Protein AF-A0A838VFX0-F1 (afdb_monomer)

Mean predicted aligned error: 4.4 Å

Structure (mmCIF, N/CA/C/O backbone):
data_AF-A0A838VFX0-F1
#
_entry.id   AF-A0A838VFX0-F1
#
loop_
_atom_site.group_PDB
_atom_site.id
_atom_site.type_symbol
_atom_site.label_atom_id
_atom_site.label_alt_id
_atom_site.label_comp_id
_atom_site.label_asym_id
_atom_site.label_entity_id
_atom_site.la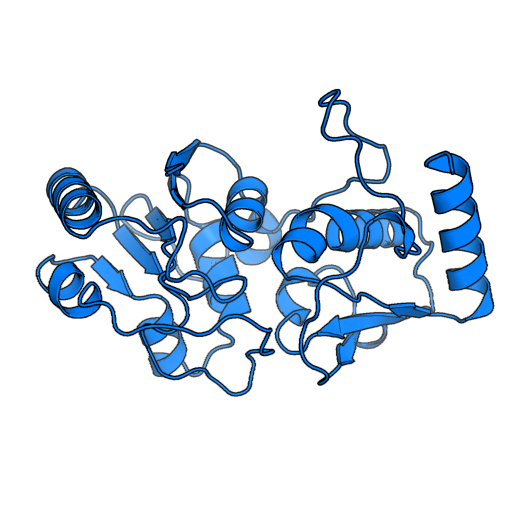bel_seq_id
_atom_site.pdbx_PDB_ins_code
_atom_site.Cartn_x
_atom_site.Cartn_y
_atom_site.Cartn_z
_atom_site.occupancy
_atom_site.B_iso_or_equiv
_atom_site.auth_seq_id
_atom_site.auth_comp_id
_atom_site.auth_asym_id
_atom_site.auth_atom_id
_atom_site.pdbx_PDB_model_num
ATOM 1 N N . MET A 1 1 ? 2.902 9.904 -26.513 1.00 58.28 1 MET A N 1
ATOM 2 C CA . MET A 1 1 ? 3.463 8.584 -26.858 1.00 58.28 1 MET A CA 1
ATOM 3 C C . MET A 1 1 ? 2.339 7.598 -26.634 1.00 58.28 1 MET A C 1
ATOM 5 O O . MET A 1 1 ? 1.694 7.728 -25.603 1.00 58.28 1 MET A O 1
ATOM 9 N N . ASP A 1 2 ? 2.013 6.746 -27.604 1.00 77.69 2 ASP A N 1
ATOM 10 C CA . ASP A 1 2 ? 1.003 5.712 -27.366 1.00 77.69 2 ASP A CA 1
ATOM 11 C C . ASP A 1 2 ? 1.544 4.651 -26.385 1.00 77.69 2 ASP A C 1
ATOM 13 O O . ASP A 1 2 ? 2.761 4.488 -26.237 1.00 77.69 2 ASP A O 1
ATOM 17 N N . ASP A 1 3 ? 0.647 3.974 -25.664 1.00 79.88 3 ASP A N 1
ATOM 18 C CA . ASP A 1 3 ? 1.020 2.999 -24.630 1.00 79.88 3 ASP A CA 1
ATOM 19 C C . ASP A 1 3 ? 1.804 1.802 -25.188 1.00 79.88 3 ASP A C 1
ATOM 21 O O . ASP A 1 3 ? 2.605 1.197 -24.476 1.00 79.88 3 ASP A O 1
ATOM 25 N N . GLU A 1 4 ? 1.607 1.465 -26.464 1.00 85.69 4 GLU A N 1
ATOM 26 C CA . GLU A 1 4 ? 2.305 0.370 -27.141 1.00 85.69 4 GLU A CA 1
ATOM 27 C C . GLU A 1 4 ? 3.773 0.728 -27.415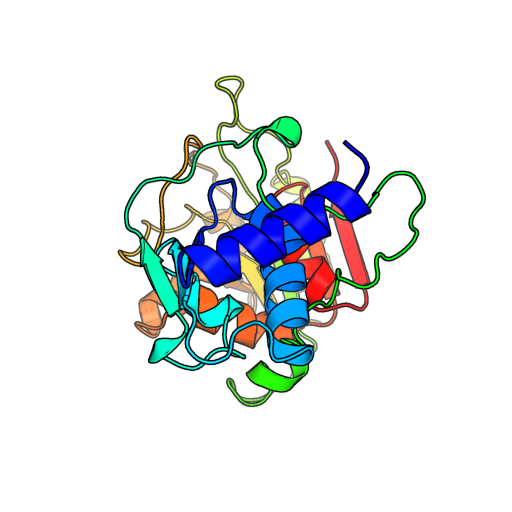 1.00 85.69 4 GLU A C 1
ATOM 29 O O . GLU A 1 4 ? 4.669 -0.089 -27.195 1.00 85.69 4 GLU A O 1
ATOM 34 N N . ALA A 1 5 ? 4.053 1.971 -27.802 1.00 87.88 5 ALA A N 1
ATOM 35 C CA . ALA A 1 5 ? 5.399 2.503 -27.948 1.00 87.88 5 ALA A CA 1
ATOM 36 C C . ALA A 1 5 ? 6.109 2.604 -26.590 1.00 87.88 5 ALA A C 1
ATOM 38 O O . ALA A 1 5 ? 7.291 2.261 -26.493 1.00 87.88 5 ALA A O 1
ATOM 39 N N . LEU A 1 6 ? 5.396 3.013 -25.530 1.00 88.75 6 LEU A N 1
ATOM 40 C CA . LEU A 1 6 ? 5.928 2.996 -24.161 1.00 88.75 6 LEU A CA 1
ATOM 41 C C . LEU A 1 6 ? 6.250 1.573 -23.698 1.00 88.75 6 LEU A C 1
ATOM 43 O O . LEU A 1 6 ? 7.329 1.345 -23.152 1.00 88.75 6 LEU A O 1
ATOM 47 N N . LEU A 1 7 ? 5.353 0.616 -23.945 1.00 91.69 7 LEU A N 1
ATOM 48 C CA . LEU A 1 7 ? 5.562 -0.798 -23.638 1.00 91.69 7 LEU A CA 1
ATOM 49 C C . LEU A 1 7 ? 6.792 -1.350 -24.370 1.00 91.69 7 LEU A C 1
ATOM 51 O O . LEU A 1 7 ? 7.680 -1.916 -23.732 1.00 91.69 7 LEU A O 1
ATOM 55 N N . ALA A 1 8 ? 6.869 -1.158 -25.689 1.00 93.06 8 ALA A N 1
ATOM 56 C CA . ALA A 1 8 ? 7.990 -1.624 -26.499 1.00 93.06 8 ALA A CA 1
ATOM 57 C C . ALA A 1 8 ? 9.315 -1.011 -26.022 1.00 93.06 8 ALA A C 1
ATOM 59 O O . ALA A 1 8 ? 10.280 -1.735 -25.775 1.00 93.06 8 ALA A O 1
ATOM 60 N N . GLY A 1 9 ? 9.347 0.307 -25.806 1.00 94.19 9 GLY A N 1
ATOM 61 C CA . GLY A 1 9 ? 10.528 0.999 -25.291 1.00 94.19 9 GLY A CA 1
ATOM 62 C C . GLY A 1 9 ? 10.937 0.527 -23.894 1.00 94.19 9 GLY A C 1
ATOM 63 O O . GLY A 1 9 ? 12.126 0.370 -23.622 1.00 94.19 9 GLY A O 1
ATOM 64 N N . SER A 1 10 ? 9.967 0.254 -23.018 1.00 94.69 10 SER A N 1
ATOM 65 C CA . SER A 1 10 ? 10.208 -0.272 -21.671 1.00 94.69 10 SER A CA 1
ATOM 66 C C . SER A 1 10 ? 10.866 -1.652 -21.707 1.00 94.69 10 SER A C 1
ATOM 68 O O . SER A 1 10 ? 11.868 -1.877 -21.027 1.00 94.69 10 SER A O 1
ATOM 70 N N . ILE A 1 11 ? 10.353 -2.557 -22.547 1.00 96.00 11 ILE A N 1
ATOM 71 C CA . ILE A 1 11 ? 10.902 -3.908 -22.722 1.00 96.00 11 ILE A CA 1
ATOM 72 C C . ILE A 1 11 ? 12.319 -3.853 -23.299 1.00 96.00 11 ILE A C 1
ATOM 74 O O . ILE A 1 11 ? 13.202 -4.557 -22.811 1.00 96.00 11 ILE A O 1
ATOM 78 N N . GLU A 1 12 ? 12.563 -3.018 -24.310 1.00 96.25 12 GLU A N 1
ATOM 79 C CA . GLU A 1 12 ? 13.900 -2.884 -24.897 1.00 96.25 12 GLU A CA 1
ATOM 80 C C . GLU A 1 12 ? 14.910 -2.317 -23.893 1.00 96.25 12 GLU A C 1
ATOM 82 O O . GLU A 1 12 ? 16.016 -2.849 -23.771 1.00 96.25 12 GLU A O 1
ATOM 87 N N . ARG A 1 13 ? 14.519 -1.321 -23.087 1.00 95.69 13 ARG A N 1
ATOM 88 C CA . ARG A 1 13 ? 15.363 -0.825 -21.988 1.00 95.69 13 ARG A CA 1
ATOM 89 C C . ARG A 1 13 ? 15.664 -1.915 -20.966 1.00 95.69 13 ARG A C 1
ATOM 91 O O . ARG A 1 13 ? 16.826 -2.090 -20.620 1.00 95.69 13 ARG A O 1
ATOM 98 N N . LEU A 1 14 ? 14.653 -2.668 -20.532 1.00 96.56 14 LEU A N 1
ATOM 99 C CA . LEU A 1 14 ? 14.812 -3.779 -19.589 1.00 96.56 14 LEU A CA 1
ATOM 100 C C . LEU A 1 14 ? 15.775 -4.852 -20.126 1.00 96.56 14 LEU A C 1
ATOM 102 O O . LEU A 1 14 ? 16.630 -5.340 -19.388 1.00 96.56 14 LEU A O 1
ATOM 106 N N . LYS A 1 15 ? 15.671 -5.214 -21.410 1.00 96.00 15 LYS A N 1
ATOM 107 C CA . LYS A 1 15 ? 16.601 -6.157 -22.052 1.00 96.00 15 LYS A CA 1
ATOM 108 C C . LYS A 1 15 ? 18.027 -5.615 -22.104 1.00 96.00 15 LYS A C 1
ATOM 110 O O . LYS A 1 15 ? 18.954 -6.383 -21.873 1.00 96.00 15 LYS A O 1
ATOM 115 N N . ALA A 1 16 ? 18.194 -4.328 -22.403 1.00 96.44 16 ALA A N 1
ATOM 116 C CA . ALA A 1 16 ? 19.503 -3.699 -22.542 1.00 96.44 16 ALA A CA 1
ATOM 117 C C . ALA A 1 16 ? 20.216 -3.484 -21.197 1.00 96.44 16 ALA A C 1
ATOM 119 O O . ALA A 1 16 ? 21.426 -3.672 -21.109 1.00 96.44 16 ALA A O 1
ATOM 120 N N . SER A 1 17 ? 19.487 -3.087 -20.152 1.00 96.56 17 SER A N 1
ATOM 121 C CA . SER A 1 17 ? 20.051 -2.780 -18.830 1.00 96.56 17 SER A CA 1
ATOM 122 C C . SER A 1 17 ? 20.100 -3.984 -17.886 1.00 96.56 17 SER A C 1
ATOM 124 O O . SER A 1 17 ? 20.818 -3.942 -16.888 1.00 96.56 17 SER A O 1
ATOM 126 N N . GLY A 1 18 ? 19.285 -5.015 -18.139 1.00 97.00 18 GLY A N 1
ATOM 127 C CA . GLY A 1 18 ? 19.052 -6.118 -17.204 1.00 97.00 18 GLY A CA 1
ATOM 128 C C . GLY A 1 18 ? 18.264 -5.716 -15.949 1.00 97.00 18 GLY A C 1
ATOM 129 O O . GLY A 1 18 ? 18.167 -6.509 -15.015 1.00 97.00 18 GLY A O 1
ATOM 130 N N . ARG A 1 19 ? 17.706 -4.499 -15.890 1.00 96.50 19 ARG A N 1
ATOM 131 C CA . ARG A 1 19 ? 16.947 -4.011 -14.729 1.00 96.50 19 ARG A CA 1
ATOM 132 C C . ARG A 1 19 ? 15.873 -2.986 -15.073 1.00 96.50 19 ARG A C 1
ATOM 134 O O . ARG A 1 19 ? 16.021 -2.206 -16.013 1.00 96.50 19 ARG A O 1
ATOM 141 N N . ILE A 1 20 ? 14.832 -2.930 -14.252 1.00 96.56 20 ILE A N 1
ATOM 142 C CA . ILE A 1 20 ? 13.815 -1.880 -14.294 1.00 96.56 20 ILE A CA 1
ATOM 143 C C . ILE A 1 20 ? 13.627 -1.264 -12.911 1.00 96.56 20 ILE A C 1
ATOM 145 O O . ILE A 1 20 ? 13.536 -1.960 -11.902 1.00 96.56 20 ILE A O 1
ATOM 149 N N . ASP A 1 21 ? 13.555 0.060 -12.876 1.00 95.62 21 ASP A N 1
ATOM 150 C CA . ASP A 1 21 ? 13.523 0.831 -11.645 1.00 95.62 21 ASP A CA 1
ATOM 151 C C . ASP A 1 21 ? 12.188 1.549 -11.490 1.00 95.62 21 ASP A C 1
ATOM 153 O O . ASP A 1 21 ? 11.747 2.252 -12.400 1.00 95.62 21 ASP A O 1
ATOM 157 N N . TYR A 1 22 ? 11.610 1.482 -10.295 1.00 96.06 22 TYR A N 1
ATOM 158 C CA . TYR A 1 22 ? 10.513 2.358 -9.925 1.00 96.06 22 TYR A CA 1
ATOM 159 C C . TYR A 1 22 ? 11.010 3.665 -9.306 1.00 96.06 22 TYR A C 1
ATOM 161 O O . TYR A 1 22 ? 11.846 3.671 -8.395 1.00 96.06 22 TYR A O 1
ATOM 169 N N . ARG A 1 23 ? 10.442 4.784 -9.760 1.00 94.38 23 ARG A N 1
ATOM 170 C CA . ARG A 1 23 ? 10.534 6.097 -9.111 1.00 94.38 23 ARG A CA 1
ATOM 171 C C . ARG A 1 23 ? 9.138 6.699 -9.052 1.00 94.38 23 ARG A C 1
ATOM 173 O O . ARG A 1 23 ? 8.431 6.700 -10.056 1.00 94.38 23 ARG A O 1
ATOM 180 N N . GLY A 1 24 ? 8.730 7.182 -7.886 1.00 93.38 24 GLY A N 1
ATOM 181 C CA . GLY A 1 24 ? 7.386 7.719 -7.715 1.00 93.38 24 GLY A CA 1
ATOM 182 C C . GLY A 1 24 ? 6.802 7.519 -6.321 1.00 93.38 24 GLY A C 1
ATOM 183 O O . GLY A 1 24 ? 7.398 6.921 -5.418 1.00 93.38 24 GLY A O 1
ATOM 184 N N . GLU A 1 25 ? 5.570 7.989 -6.175 1.00 92.62 25 GLU A N 1
ATOM 185 C CA . GLU A 1 25 ? 4.776 7.842 -4.961 1.00 92.62 25 GLU A CA 1
ATOM 186 C C . GLU A 1 25 ? 4.231 6.420 -4.785 1.00 92.62 25 GLU A C 1
ATOM 188 O O . GLU A 1 25 ? 3.931 5.713 -5.747 1.00 92.62 25 GLU A O 1
ATOM 193 N N . PHE A 1 26 ? 3.993 6.026 -3.534 1.00 93.06 26 PHE A N 1
ATOM 194 C CA . PHE A 1 26 ? 3.479 4.696 -3.192 1.00 93.06 26 PHE A CA 1
ATOM 195 C C . PHE A 1 26 ? 2.196 4.317 -3.955 1.00 93.06 26 PHE A C 1
ATOM 197 O O . PHE A 1 26 ? 2.079 3.205 -4.468 1.00 93.06 26 PHE A O 1
ATOM 204 N N . GLY A 1 27 ? 1.242 5.246 -4.077 1.00 92.06 27 GLY A N 1
ATOM 205 C CA . GLY A 1 27 ? -0.023 4.985 -4.772 1.00 92.06 27 GLY A CA 1
ATOM 206 C C . GLY A 1 27 ? 0.160 4.644 -6.251 1.00 92.06 27 GLY A C 1
ATOM 207 O O . GLY A 1 27 ? -0.445 3.693 -6.747 1.00 92.06 27 GLY A O 1
ATOM 208 N N . ALA A 1 28 ? 1.029 5.383 -6.945 1.00 92.25 28 ALA A N 1
ATOM 209 C CA . ALA A 1 28 ? 1.324 5.142 -8.352 1.00 92.25 28 ALA A CA 1
ATOM 210 C C . ALA A 1 28 ? 2.069 3.814 -8.556 1.00 92.25 28 ALA A C 1
ATOM 212 O O . ALA A 1 28 ? 1.844 3.139 -9.562 1.00 92.25 28 ALA A O 1
ATOM 213 N N . GLU A 1 29 ? 2.913 3.409 -7.607 1.00 95.56 29 GLU A N 1
ATOM 214 C CA . GLU A 1 29 ? 3.618 2.129 -7.657 1.00 95.56 29 GLU A CA 1
ATOM 215 C C . GLU A 1 29 ? 2.643 0.954 -7.636 1.00 95.56 29 GLU A C 1
ATOM 217 O O . GLU A 1 29 ? 2.668 0.101 -8.525 1.00 95.56 29 GLU A O 1
ATOM 222 N N . VAL A 1 30 ? 1.740 0.965 -6.652 1.00 94.69 30 VAL A N 1
ATOM 223 C CA . VAL A 1 30 ? 0.717 -0.067 -6.457 1.00 94.69 30 VAL A CA 1
ATOM 224 C C . VAL A 1 30 ? -0.231 -0.139 -7.649 1.00 94.69 30 VAL A C 1
ATOM 226 O O . VAL A 1 30 ? -0.577 -1.236 -8.081 1.00 94.69 30 VAL A O 1
ATOM 229 N N . ALA A 1 31 ? -0.638 1.010 -8.190 1.00 91.62 31 ALA A N 1
ATOM 230 C CA . ALA A 1 31 ? -1.634 1.071 -9.255 1.00 91.62 31 ALA A CA 1
ATOM 231 C C . ALA A 1 31 ? -1.071 0.840 -10.668 1.00 91.62 31 ALA A C 1
ATOM 233 O O . ALA A 1 31 ? -1.832 0.474 -11.558 1.00 91.62 31 ALA A O 1
ATOM 234 N N . THR A 1 32 ? 0.221 1.091 -10.914 1.00 92.19 32 THR A N 1
ATOM 235 C CA . THR A 1 32 ? 0.766 1.087 -12.290 1.00 92.19 32 THR A CA 1
ATOM 236 C C . THR A 1 32 ? 1.984 0.195 -12.469 1.00 92.19 32 THR A C 1
ATOM 238 O O . THR A 1 32 ? 2.032 -0.577 -13.423 1.00 92.19 32 THR A O 1
ATOM 241 N N . PHE A 1 33 ? 2.945 0.242 -11.547 1.00 95.75 33 PHE A N 1
ATOM 242 C CA . PHE A 1 33 ? 4.237 -0.403 -11.748 1.00 95.75 33 PHE A CA 1
ATOM 243 C C . PHE A 1 33 ? 4.265 -1.850 -11.259 1.00 95.75 33 PHE A C 1
ATOM 245 O O . PHE A 1 33 ? 4.659 -2.731 -12.015 1.00 95.75 33 PHE A O 1
ATOM 252 N N . ILE A 1 34 ? 3.774 -2.132 -10.048 1.00 97.06 34 ILE A N 1
ATOM 253 C CA . ILE A 1 34 ? 3.660 -3.515 -9.559 1.00 97.06 34 ILE A CA 1
ATOM 254 C C . ILE A 1 34 ? 2.854 -4.399 -10.530 1.00 97.06 34 ILE A C 1
ATOM 256 O O . ILE A 1 34 ? 3.315 -5.498 -10.847 1.00 97.06 34 ILE A O 1
ATOM 260 N N . PRO A 1 35 ? 1.706 -3.948 -11.075 1.00 95.31 35 PRO A N 1
ATOM 261 C CA . PRO A 1 35 ? 0.941 -4.759 -12.016 1.00 95.31 35 PRO A CA 1
ATOM 262 C C . PRO A 1 35 ? 1.679 -5.012 -13.331 1.00 95.31 35 PRO A C 1
ATOM 264 O O . PRO A 1 35 ? 1.554 -6.089 -13.916 1.00 95.31 35 PRO A O 1
ATOM 267 N N . TYR A 1 36 ? 2.458 -4.027 -13.782 1.00 96.19 36 TYR A N 1
ATOM 268 C CA . TYR A 1 36 ? 3.310 -4.154 -14.957 1.00 96.19 36 TYR A CA 1
ATOM 269 C C . TYR A 1 36 ? 4.448 -5.151 -14.723 1.00 96.19 36 TYR A C 1
ATOM 271 O O . TYR A 1 36 ? 4.688 -6.022 -15.554 1.00 96.19 36 TYR A O 1
ATOM 279 N N . VAL A 1 37 ? 5.104 -5.096 -13.565 1.00 97.62 37 VAL A N 1
ATOM 280 C CA . VAL A 1 37 ? 6.159 -6.044 -13.181 1.00 97.62 37 VAL A CA 1
ATOM 281 C C . VAL A 1 37 ? 5.615 -7.469 -13.058 1.00 97.62 37 VAL A C 1
ATOM 283 O O . VAL A 1 37 ? 6.232 -8.410 -13.553 1.00 97.62 37 VAL A O 1
ATOM 286 N N . ALA A 1 38 ? 4.434 -7.647 -12.468 1.00 97.25 38 ALA A N 1
ATOM 287 C CA . ALA A 1 38 ? 3.769 -8.947 -12.410 1.00 97.25 38 ALA A CA 1
ATOM 288 C C . ALA A 1 38 ? 3.415 -9.481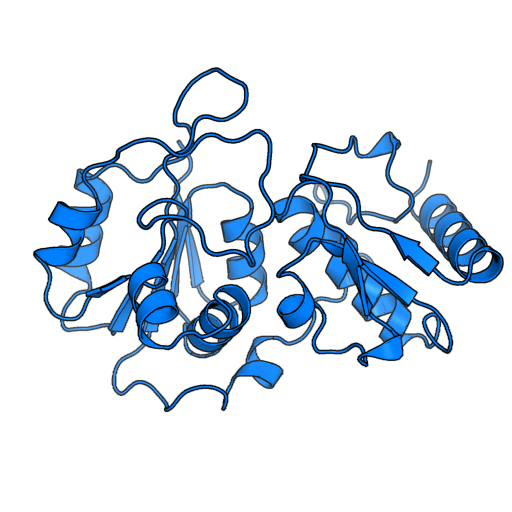 -13.806 1.00 97.25 38 ALA A C 1
ATOM 290 O O . ALA A 1 38 ? 3.552 -10.679 -14.064 1.00 97.25 38 ALA A O 1
ATOM 291 N N . TRP A 1 39 ? 3.016 -8.601 -14.730 1.00 96.94 39 TRP A N 1
ATOM 292 C CA . TRP A 1 39 ? 2.859 -8.965 -16.135 1.00 96.94 39 TRP A CA 1
ATOM 293 C C . TRP A 1 39 ? 4.192 -9.400 -16.756 1.00 96.94 39 TRP A C 1
ATOM 295 O O . TRP A 1 39 ? 4.256 -10.494 -17.305 1.00 96.94 39 TRP A O 1
ATOM 305 N N . LEU A 1 40 ? 5.273 -8.625 -16.597 1.00 97.12 40 LEU A N 1
ATOM 306 C CA . LEU A 1 40 ? 6.602 -8.994 -17.103 1.00 97.12 40 LEU A CA 1
ATOM 307 C C . LEU A 1 40 ? 7.056 -10.366 -16.578 1.00 97.12 40 LEU A C 1
ATOM 309 O O . LEU A 1 40 ? 7.563 -11.171 -17.359 1.00 97.12 40 LEU A O 1
ATOM 313 N N . LYS A 1 41 ? 6.831 -10.661 -15.288 1.00 97.44 41 LYS A N 1
ATOM 314 C CA . LYS A 1 41 ? 7.113 -11.981 -14.698 1.00 97.44 41 LYS A CA 1
ATOM 315 C C . LYS A 1 41 ? 6.314 -13.081 -15.391 1.00 97.44 41 LYS A C 1
ATOM 317 O O . LYS A 1 41 ? 6.874 -14.109 -15.756 1.00 97.44 41 LYS A O 1
ATOM 322 N N . ARG A 1 42 ? 5.010 -12.865 -15.584 1.00 96.75 42 ARG A N 1
ATOM 323 C CA . ARG A 1 42 ? 4.111 -13.839 -16.217 1.00 96.75 42 ARG A CA 1
ATOM 324 C C . ARG A 1 42 ? 4.502 -14.144 -17.664 1.00 96.75 42 ARG A C 1
ATOM 326 O O . ARG A 1 42 ? 4.349 -15.280 -18.093 1.00 96.75 42 ARG A O 1
ATOM 333 N N . GLU A 1 43 ? 5.000 -13.152 -18.396 1.00 96.88 43 GLU A N 1
ATOM 334 C CA . GLU A 1 43 ? 5.443 -13.316 -19.787 1.00 96.88 43 GLU A CA 1
ATOM 335 C C . GLU A 1 43 ? 6.903 -13.816 -19.914 1.00 96.88 43 GLU A C 1
ATOM 337 O O . GLU A 1 43 ? 7.416 -13.905 -21.027 1.00 96.88 43 GLU A O 1
ATOM 342 N N . GLY A 1 44 ? 7.603 -14.116 -18.809 1.00 96.56 44 GLY A N 1
ATOM 343 C CA . GLY A 1 44 ? 9.011 -14.557 -18.828 1.00 96.56 44 GLY A CA 1
ATOM 344 C C . GLY A 1 44 ? 10.016 -13.449 -19.179 1.00 96.56 44 GLY A C 1
ATOM 345 O O . GLY A 1 44 ? 11.176 -13.703 -19.498 1.00 96.56 44 GLY A O 1
ATOM 346 N N . LEU A 1 45 ? 9.592 -12.183 -19.132 1.00 96.31 45 LEU A N 1
ATOM 347 C CA . LEU A 1 45 ? 10.425 -11.029 -19.481 1.00 96.31 45 LEU A CA 1
ATOM 348 C C . LEU A 1 45 ? 11.323 -10.561 -18.325 1.00 96.31 45 LEU A C 1
ATOM 350 O O . LEU A 1 45 ? 12.161 -9.685 -18.536 1.00 96.31 45 LEU A O 1
ATOM 354 N N . LEU A 1 46 ? 11.201 -11.143 -17.129 1.00 95.50 46 LEU A N 1
ATOM 355 C CA . LEU A 1 46 ? 12.088 -10.865 -15.989 1.00 95.50 46 LEU A CA 1
ATOM 356 C C . LEU A 1 46 ? 13.207 -11.893 -15.790 1.00 95.50 46 LEU A C 1
ATOM 358 O O . LEU A 1 46 ? 14.061 -11.662 -14.945 1.00 95.50 46 LEU A O 1
ATOM 362 N N . ASP A 1 47 ? 13.267 -12.964 -16.585 1.00 93.25 47 ASP A N 1
ATOM 363 C CA . ASP A 1 47 ? 14.282 -14.009 -16.409 1.00 93.25 47 ASP A CA 1
ATOM 364 C C . ASP A 1 47 ? 15.707 -13.435 -16.491 1.00 93.25 47 ASP A C 1
ATOM 366 O O . ASP A 1 47 ? 16.113 -12.881 -17.520 1.00 93.25 47 ASP A O 1
ATOM 370 N N . GLY A 1 48 ? 16.455 -13.556 -15.389 1.00 93.44 48 GLY A N 1
ATOM 371 C CA . GLY A 1 48 ? 17.809 -13.013 -15.247 1.00 93.44 48 GLY A CA 1
ATOM 372 C C . GLY A 1 48 ? 17.874 -11.484 -15.150 1.00 93.44 48 GLY A C 1
ATOM 373 O O . GLY A 1 48 ? 18.916 -10.902 -15.456 1.00 93.44 48 GLY A O 1
ATOM 374 N N . ARG A 1 49 ? 16.772 -10.820 -14.782 1.00 96.56 49 ARG A N 1
ATOM 375 C CA . ARG A 1 49 ? 16.665 -9.359 -14.679 1.00 96.56 49 ARG A CA 1
ATOM 376 C C . ARG A 1 49 ? 16.146 -8.942 -13.310 1.00 96.56 49 ARG A C 1
ATOM 378 O O . ARG A 1 49 ? 15.464 -9.695 -12.627 1.00 96.56 49 ARG A O 1
ATOM 385 N N . MET A 1 50 ? 16.449 -7.706 -12.932 1.00 97.81 50 MET A N 1
ATOM 386 C CA . MET A 1 50 ? 16.175 -7.195 -11.591 1.00 97.81 50 MET A CA 1
ATOM 387 C C . MET A 1 50 ? 15.151 -6.060 -11.586 1.00 97.81 50 MET A C 1
ATOM 389 O O . MET A 1 50 ? 15.161 -5.173 -12.441 1.00 97.81 50 MET A O 1
ATOM 393 N N . VAL A 1 51 ? 14.294 -6.050 -10.574 1.00 98.19 51 VAL A N 1
ATOM 394 C CA . VAL A 1 51 ? 13.367 -4.964 -10.266 1.00 98.19 51 VAL A CA 1
ATOM 395 C C . VAL A 1 51 ? 13.913 -4.184 -9.080 1.00 98.19 51 VAL A C 1
ATOM 397 O O . VAL A 1 51 ? 14.207 -4.757 -8.033 1.00 98.19 51 VAL A O 1
ATOM 400 N N . VAL A 1 52 ? 14.034 -2.868 -9.227 1.00 97.62 52 VAL A N 1
ATOM 401 C CA . VAL A 1 52 ? 14.485 -1.982 -8.150 1.00 97.62 52 VAL A CA 1
ATOM 402 C C . VAL A 1 52 ? 13.317 -1.134 -7.662 1.00 97.62 52 VAL A C 1
ATOM 404 O O . VAL A 1 52 ? 12.757 -0.341 -8.419 1.00 97.62 52 VAL A O 1
ATOM 407 N N . SER A 1 53 ? 12.970 -1.270 -6.386 1.00 97.06 53 SER A N 1
ATOM 408 C CA . SER A 1 53 ? 11.920 -0.490 -5.722 1.00 97.06 53 SER A CA 1
ATOM 409 C C . SER A 1 53 ? 12.396 -0.010 -4.347 1.00 97.06 53 SER A C 1
ATOM 411 O O . SER A 1 53 ? 13.512 -0.285 -3.929 1.00 97.06 53 SER A O 1
ATOM 413 N N . TYR A 1 54 ? 11.588 0.778 -3.653 1.00 96.00 54 TYR A N 1
ATOM 414 C CA . TYR A 1 54 ? 11.894 1.366 -2.360 1.00 96.00 54 TYR A CA 1
ATOM 415 C C . TYR A 1 54 ? 11.974 0.327 -1.233 1.00 96.00 54 TYR A C 1
ATOM 417 O O . TYR A 1 54 ? 11.297 -0.707 -1.243 1.00 96.00 54 TYR A O 1
ATOM 425 N N . ARG A 1 55 ? 12.785 0.625 -0.215 1.00 93.75 55 ARG A N 1
ATOM 426 C CA . ARG A 1 55 ? 12.836 -0.137 1.039 1.00 93.75 55 ARG A CA 1
ATOM 427 C C . ARG A 1 55 ? 11.432 -0.312 1.634 1.00 93.75 55 ARG A C 1
ATOM 429 O O . ARG A 1 55 ? 10.593 0.589 1.561 1.00 93.75 55 ARG A O 1
ATOM 436 N N . GLY A 1 56 ? 11.181 -1.506 2.170 1.00 92.50 56 GLY A N 1
ATOM 437 C CA . GLY A 1 56 ? 9.876 -1.924 2.681 1.00 92.50 56 GLY A CA 1
ATOM 438 C C . GLY A 1 56 ? 8.905 -2.432 1.610 1.00 92.50 56 GLY A C 1
ATOM 439 O O . GLY A 1 56 ? 7.837 -2.924 1.962 1.00 92.50 56 GLY A O 1
ATOM 440 N N . MET A 1 57 ? 9.236 -2.359 0.311 1.00 96.00 57 MET A N 1
ATOM 441 C CA . MET A 1 57 ? 8.320 -2.805 -0.749 1.00 96.00 57 MET A CA 1
ATOM 442 C C . MET A 1 57 ? 8.398 -4.298 -1.083 1.00 96.00 57 MET A C 1
ATOM 444 O O . MET A 1 57 ? 7.509 -4.794 -1.772 1.00 96.00 57 MET A O 1
ATOM 448 N N . ARG A 1 58 ? 9.399 -5.036 -0.581 1.00 96.00 58 ARG A N 1
ATOM 449 C CA . ARG A 1 58 ? 9.588 -6.473 -0.868 1.00 96.00 58 ARG A CA 1
ATOM 450 C C . ARG A 1 58 ? 8.302 -7.311 -0.727 1.00 96.00 58 ARG A C 1
ATOM 452 O O . ARG A 1 58 ? 8.060 -8.112 -1.634 1.00 96.00 58 ARG A O 1
ATOM 459 N N . PRO A 1 59 ? 7.447 -7.117 0.302 1.00 96.44 59 PRO A N 1
ATOM 460 C CA . PRO A 1 59 ? 6.183 -7.849 0.421 1.00 96.44 59 PRO A CA 1
ATOM 461 C C . PRO A 1 59 ? 5.230 -7.661 -0.778 1.00 96.44 59 PRO A C 1
ATOM 463 O O . PRO A 1 59 ? 4.580 -8.600 -1.223 1.00 96.44 59 PRO A O 1
ATOM 466 N N . TYR A 1 60 ? 5.189 -6.477 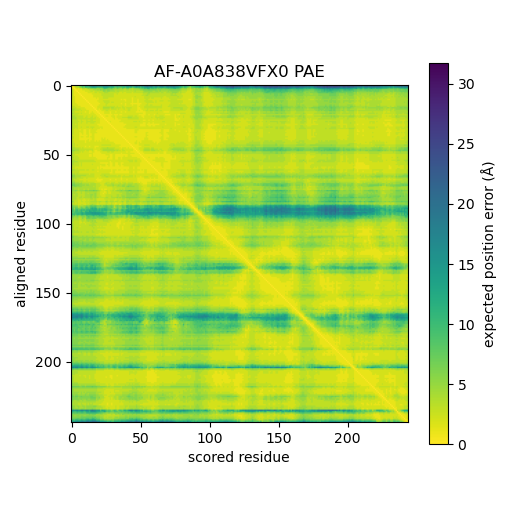-1.393 1.00 97.50 60 TYR A N 1
ATOM 467 C CA . TYR A 1 60 ? 4.342 -6.228 -2.570 1.00 97.50 60 TYR A CA 1
ATOM 468 C C . TYR A 1 60 ? 4.865 -6.910 -3.847 1.00 97.50 60 TYR A C 1
ATOM 470 O O . TYR A 1 60 ? 4.123 -7.080 -4.811 1.00 97.50 60 TYR A O 1
ATOM 478 N N . TYR A 1 61 ? 6.127 -7.342 -3.849 1.00 97.75 61 TYR A N 1
ATOM 479 C CA . TYR A 1 61 ? 6.754 -8.094 -4.937 1.00 97.75 61 TYR A CA 1
ATOM 480 C C . TYR A 1 61 ? 6.954 -9.567 -4.568 1.00 97.75 61 TYR A C 1
ATOM 482 O O . TYR A 1 61 ? 7.889 -10.202 -5.047 1.00 97.75 61 TYR A O 1
ATOM 490 N N . SER A 1 62 ? 6.105 -10.142 -3.711 1.00 96.50 62 SER A N 1
ATOM 491 C CA . SER A 1 62 ? 6.259 -11.521 -3.213 1.00 96.50 62 SER A CA 1
ATOM 492 C C . SER A 1 62 ? 6.263 -12.618 -4.291 1.00 96.50 62 SER A C 1
ATOM 494 O O . SER A 1 62 ? 6.616 -13.759 -4.010 1.00 96.50 62 SER A O 1
ATOM 496 N N . PHE A 1 63 ? 5.898 -12.276 -5.528 1.00 96.81 63 PHE A N 1
ATOM 497 C CA . PHE A 1 63 ? 5.963 -13.137 -6.712 1.00 96.81 63 PHE A CA 1
ATOM 498 C C . PHE A 1 63 ? 7.335 -13.136 -7.419 1.00 96.81 63 PHE A C 1
ATOM 500 O O . PHE A 1 63 ? 7.526 -13.900 -8.366 1.00 96.81 63 PHE A O 1
ATOM 507 N N . LEU A 1 64 ? 8.264 -12.276 -6.993 1.00 97.56 64 LEU A N 1
ATOM 508 C CA . LEU A 1 64 ? 9.663 -12.263 -7.423 1.00 97.56 64 LEU A CA 1
ATOM 509 C C . LEU A 1 64 ? 10.528 -13.072 -6.452 1.00 97.56 64 LEU A C 1
ATOM 511 O O . LEU A 1 64 ? 10.257 -13.085 -5.242 1.00 97.56 64 LEU A O 1
ATOM 515 N N . SER A 1 65 ? 11.579 -13.707 -6.966 1.00 95.81 65 SER A N 1
ATOM 516 C CA . SER A 1 65 ? 12.639 -14.289 -6.137 1.00 95.81 65 SER A CA 1
ATOM 517 C C . SER A 1 65 ? 13.564 -13.207 -5.565 1.00 95.81 65 SER A C 1
ATOM 519 O O . SER A 1 65 ? 13.478 -12.031 -5.921 1.00 95.81 65 SER A O 1
ATOM 521 N N . ASP A 1 66 ? 14.433 -13.588 -4.628 1.00 93.88 66 ASP A N 1
ATOM 522 C CA . ASP A 1 66 ? 15.309 -12.629 -3.942 1.00 93.88 66 ASP A CA 1
ATOM 523 C C . ASP A 1 66 ? 16.410 -12.061 -4.853 1.00 93.88 66 ASP A C 1
ATOM 525 O O . ASP A 1 66 ? 16.870 -10.946 -4.629 1.00 93.88 66 ASP A O 1
ATOM 529 N N . ASP A 1 67 ? 16.796 -12.779 -5.910 1.00 94.69 67 ASP A N 1
ATOM 530 C CA . ASP A 1 67 ? 17.710 -12.311 -6.960 1.00 94.69 67 ASP A CA 1
ATOM 531 C C . ASP A 1 67 ? 17.035 -11.390 -7.995 1.00 94.69 67 ASP A C 1
ATOM 533 O O . ASP A 1 67 ? 17.717 -10.685 -8.738 1.00 94.69 67 ASP A O 1
ATOM 537 N N . GLU A 1 68 ? 15.701 -11.341 -8.014 1.00 96.94 68 GLU A N 1
ATOM 538 C CA . GLU A 1 68 ? 14.911 -10.503 -8.922 1.00 96.94 68 GLU A CA 1
ATOM 539 C C . GLU A 1 68 ? 14.508 -9.155 -8.303 1.00 96.94 68 GLU A C 1
ATOM 541 O O . GLU A 1 68 ? 13.924 -8.317 -8.993 1.00 96.94 68 GLU A O 1
ATOM 546 N N . PHE A 1 69 ? 14.801 -8.908 -7.021 1.00 98.06 69 PHE A N 1
ATOM 547 C CA . PHE A 1 69 ? 14.386 -7.695 -6.314 1.00 98.06 69 PHE A CA 1
ATOM 548 C C . PHE A 1 69 ? 15.540 -7.030 -5.561 1.00 98.06 69 PHE A C 1
ATOM 550 O O . PHE A 1 69 ? 16.204 -7.649 -4.735 1.00 98.06 69 PHE A O 1
ATOM 557 N N . ALA A 1 70 ? 15.698 -5.721 -5.750 1.00 97.38 70 ALA A N 1
ATOM 558 C CA . ALA A 1 70 ? 16.573 -4.895 -4.928 1.00 97.38 70 ALA A CA 1
ATOM 559 C C . ALA A 1 70 ? 15.828 -3.695 -4.342 1.00 97.38 70 ALA A C 1
ATOM 561 O O . ALA A 1 70 ? 15.026 -3.033 -5.006 1.00 97.38 70 ALA A O 1
ATOM 562 N N . ALA A 1 71 ? 16.144 -3.393 -3.083 1.00 95.69 71 ALA A N 1
ATOM 563 C CA . ALA A 1 71 ? 15.651 -2.209 -2.403 1.00 95.69 71 ALA A CA 1
ATOM 564 C C . ALA A 1 71 ? 16.569 -1.007 -2.659 1.00 95.69 71 ALA A C 1
ATOM 566 O O . ALA A 1 71 ? 17.796 -1.122 -2.646 1.00 95.69 71 ALA A O 1
ATOM 567 N N . ARG A 1 72 ? 15.962 0.165 -2.813 1.00 94.19 72 ARG A N 1
ATOM 568 C CA . ARG A 1 72 ? 16.622 1.467 -2.835 1.00 94.19 72 ARG A CA 1
ATOM 569 C C . ARG A 1 72 ? 16.270 2.278 -1.593 1.00 94.19 72 ARG A C 1
ATOM 571 O O . ARG A 1 72 ? 15.229 2.046 -0.975 1.00 94.19 72 ARG A O 1
ATOM 578 N N . THR A 1 73 ? 17.142 3.209 -1.223 1.00 90.81 73 THR A N 1
ATOM 579 C CA . THR A 1 73 ? 17.058 3.961 0.041 1.00 90.81 73 THR A CA 1
ATOM 580 C C . THR A 1 73 ? 16.751 5.440 -0.151 1.00 90.81 73 THR A C 1
ATOM 582 O O . THR A 1 73 ? 16.527 6.143 0.834 1.00 90.81 73 THR A O 1
ATOM 585 N N . GLU A 1 74 ? 16.725 5.926 -1.393 1.00 92.44 74 GLU A N 1
ATOM 586 C CA . GLU A 1 74 ? 16.343 7.302 -1.679 1.00 92.44 74 GLU A CA 1
ATOM 587 C C . GLU A 1 74 ? 14.874 7.547 -1.295 1.00 92.44 74 GLU A C 1
ATOM 589 O O . GLU A 1 74 ? 14.042 6.644 -1.440 1.00 92.44 74 GLU A O 1
ATOM 594 N N . PRO A 1 75 ? 14.524 8.764 -0.839 1.00 91.44 75 PRO A N 1
ATOM 595 C CA . PRO A 1 75 ? 13.136 9.136 -0.601 1.00 91.44 75 PRO A CA 1
ATOM 596 C C . PRO A 1 75 ? 12.266 8.996 -1.854 1.00 91.44 75 PRO A C 1
ATOM 598 O O . PRO A 1 75 ? 12.732 9.088 -2.997 1.00 91.44 75 PRO A O 1
ATOM 601 N N . ARG A 1 76 ? 10.967 8.800 -1.636 1.00 92.75 76 ARG A N 1
ATOM 602 C CA . ARG A 1 76 ? 9.970 8.879 -2.703 1.00 92.75 76 ARG A CA 1
ATOM 603 C C . ARG A 1 76 ? 9.798 10.333 -3.126 1.00 92.75 76 ARG A C 1
ATOM 605 O O . ARG A 1 76 ? 9.739 11.225 -2.288 1.00 92.75 76 ARG A O 1
ATOM 612 N N . ALA A 1 77 ? 9.672 10.535 -4.428 1.00 89.81 77 ALA A N 1
ATOM 613 C CA . ALA A 1 77 ? 9.367 11.823 -5.031 1.00 89.81 77 ALA A CA 1
ATOM 614 C C . ALA A 1 77 ? 8.289 11.619 -6.090 1.00 89.81 77 ALA A C 1
ATOM 616 O O . ALA A 1 77 ? 8.196 10.540 -6.685 1.00 89.81 77 ALA A O 1
ATOM 617 N N . TRP A 1 78 ? 7.471 12.639 -6.325 1.00 89.69 78 TRP A N 1
ATOM 618 C CA . TRP A 1 78 ? 6.476 12.580 -7.383 1.00 89.69 78 TRP A CA 1
ATOM 619 C C . TRP A 1 78 ? 7.151 12.500 -8.758 1.00 89.69 78 TRP A C 1
ATOM 621 O O . TRP A 1 78 ? 8.079 13.251 -9.049 1.00 89.69 78 TRP A O 1
ATOM 631 N N . LEU A 1 79 ? 6.681 11.571 -9.599 1.00 90.62 79 LEU A N 1
ATOM 632 C CA . LEU A 1 79 ? 7.170 11.392 -10.965 1.00 90.62 79 LEU A CA 1
ATOM 633 C C . LEU A 1 79 ? 6.029 11.649 -11.966 1.00 90.62 79 LEU A C 1
ATOM 635 O O . LEU A 1 79 ? 5.045 10.879 -11.974 1.00 90.62 79 LEU A O 1
ATOM 639 N N . PRO A 1 80 ? 6.151 12.685 -12.822 1.00 88.44 80 PRO A N 1
ATOM 640 C CA . PRO A 1 80 ? 5.162 12.980 -13.849 1.00 88.44 80 PRO A CA 1
ATOM 641 C C . PRO A 1 80 ? 4.916 11.771 -14.760 1.00 88.44 80 PRO A C 1
ATOM 643 O O . PRO A 1 80 ? 5.869 11.078 -15.118 1.00 88.44 80 PRO A O 1
ATOM 646 N N . PRO A 1 81 ? 3.673 11.523 -15.215 1.00 84.69 81 PRO A N 1
ATOM 647 C CA . PRO A 1 81 ? 3.384 10.430 -16.144 1.00 84.69 81 PRO A CA 1
ATOM 648 C C . PRO A 1 81 ? 4.249 10.426 -17.412 1.00 84.69 81 PRO A C 1
ATOM 650 O O . PRO A 1 81 ? 4.627 9.358 -17.875 1.00 84.69 81 PRO A O 1
ATOM 653 N N . GLY A 1 82 ? 4.602 11.604 -17.942 1.00 85.56 82 GLY A N 1
ATOM 654 C CA . GLY A 1 82 ? 5.441 11.734 -19.140 1.00 85.56 82 GLY A CA 1
ATOM 655 C C . GLY A 1 82 ? 6.914 11.356 -18.947 1.00 85.56 82 GLY A C 1
ATOM 656 O O . GLY A 1 82 ? 7.609 11.156 -19.936 1.00 85.56 82 GLY A O 1
ATOM 657 N N . GLU A 1 83 ? 7.377 11.238 -17.702 1.00 89.25 83 GLU A N 1
ATOM 658 C CA . GLU A 1 83 ? 8.743 10.818 -17.353 1.00 89.25 83 GLU A CA 1
ATOM 659 C C . GLU A 1 83 ? 8.815 9.333 -16.964 1.00 89.25 83 GLU A C 1
ATOM 661 O O . GLU A 1 83 ? 9.866 8.835 -16.564 1.00 89.25 83 GLU A O 1
ATOM 666 N N . ARG A 1 84 ? 7.693 8.606 -17.045 1.00 89.81 84 ARG A N 1
ATOM 667 C CA . ARG A 1 84 ? 7.641 7.182 -16.712 1.00 89.81 84 ARG A CA 1
ATOM 668 C C . ARG A 1 84 ? 8.103 6.342 -17.888 1.00 89.81 84 ARG A C 1
ATOM 670 O O . ARG A 1 84 ? 7.607 6.466 -19.002 1.00 89.81 84 ARG A O 1
ATOM 677 N N . ASP A 1 85 ? 8.974 5.390 -17.585 1.00 88.88 85 ASP A N 1
ATOM 678 C CA . ASP A 1 85 ? 9.516 4.443 -18.557 1.00 88.88 85 ASP A CA 1
ATOM 679 C C . ASP A 1 85 ? 8.720 3.132 -18.651 1.00 88.88 85 ASP A C 1
ATOM 681 O O . ASP A 1 85 ? 9.217 2.149 -19.209 1.00 88.88 85 ASP A O 1
ATOM 685 N N . TRP A 1 86 ? 7.502 3.095 -18.110 1.00 90.75 86 TRP A N 1
ATOM 686 C CA . TRP A 1 86 ? 6.585 1.957 -18.154 1.00 90.75 86 TRP A CA 1
ATOM 687 C C . TRP A 1 86 ? 5.181 2.418 -18.555 1.00 90.75 86 TRP A C 1
ATOM 689 O O . TRP A 1 86 ? 4.796 3.555 -18.262 1.00 90.75 86 TRP A O 1
ATOM 699 N N . PRO A 1 87 ? 4.390 1.546 -19.199 1.00 89.12 87 PRO A N 1
ATOM 700 C CA . PRO A 1 87 ? 3.030 1.895 -19.567 1.00 89.12 87 PRO A CA 1
ATOM 701 C C . PRO A 1 87 ? 2.150 1.999 -18.314 1.00 89.12 87 PRO A C 1
ATOM 703 O O . PRO A 1 87 ? 2.271 1.216 -17.369 1.00 89.12 87 PRO A O 1
ATOM 706 N N . SER A 1 88 ? 1.241 2.969 -18.303 1.00 79.38 88 SER A N 1
ATOM 707 C CA . SER A 1 88 ? 0.216 3.108 -17.263 1.00 79.38 88 SER A CA 1
ATOM 708 C C . SER A 1 88 ? -1.142 2.687 -17.837 1.00 79.38 88 SER A C 1
ATOM 710 O O . SER A 1 88 ? -1.338 2.783 -19.043 1.00 79.38 88 SER A O 1
ATOM 712 N N . PRO A 1 89 ? -2.079 2.164 -17.031 1.00 72.31 89 PRO A N 1
ATOM 713 C CA . PRO A 1 89 ? -3.428 1.897 -17.519 1.00 72.31 89 PRO A CA 1
ATOM 714 C C . PRO A 1 89 ? -4.162 3.210 -17.839 1.00 72.31 89 PRO A C 1
ATOM 716 O O . PRO A 1 89 ? -4.062 4.171 -17.075 1.00 72.31 89 PRO A O 1
ATOM 719 N N . GLU A 1 90 ? -4.942 3.226 -18.923 1.00 69.06 90 GLU A N 1
ATOM 720 C CA . GLU A 1 90 ? -5.872 4.319 -19.226 1.00 69.06 90 GLU A CA 1
ATOM 721 C C . GLU A 1 90 ? -7.036 4.284 -18.228 1.00 69.06 90 GLU A C 1
ATOM 723 O O . GLU A 1 90 ? -7.904 3.406 -18.267 1.00 69.06 90 GLU A O 1
ATOM 728 N N . THR A 1 91 ? -7.052 5.233 -17.296 1.00 67.06 91 THR A N 1
ATOM 729 C CA . THR A 1 91 ? -8.058 5.282 -16.230 1.00 67.06 91 THR A CA 1
ATOM 730 C C . THR A 1 91 ? -9.348 5.969 -16.670 1.00 67.06 91 THR A C 1
ATOM 732 O O . THR A 1 91 ? -10.381 5.739 -16.042 1.00 67.06 91 THR A O 1
ATOM 735 N N . ALA A 1 92 ? -9.339 6.747 -17.759 1.00 67.44 92 ALA A N 1
ATOM 736 C CA . ALA A 1 92 ? -10.519 7.464 -18.242 1.00 67.44 92 ALA A CA 1
ATOM 737 C C . ALA A 1 92 ? -11.557 6.543 -18.897 1.00 67.44 92 ALA A C 1
ATOM 739 O O . ALA A 1 92 ? -12.751 6.833 -18.866 1.00 67.44 92 ALA A O 1
ATOM 740 N N . THR A 1 93 ? -11.120 5.431 -19.491 1.00 68.75 93 THR A N 1
ATOM 741 C CA . THR A 1 93 ? -12.002 4.531 -20.255 1.00 68.75 93 THR A CA 1
ATOM 742 C C . THR A 1 93 ? -12.434 3.294 -19.470 1.00 68.75 93 THR A C 1
ATOM 744 O O . THR A 1 93 ? -13.263 2.526 -19.954 1.00 68.75 93 THR A O 1
ATOM 747 N N . ALA A 1 94 ? -11.875 3.082 -18.271 1.00 69.38 94 ALA A N 1
ATOM 748 C CA . ALA A 1 94 ? -12.028 1.860 -17.475 1.00 69.38 94 ALA A CA 1
ATOM 749 C C . ALA A 1 94 ? -11.676 0.561 -18.237 1.00 69.38 94 ALA A C 1
ATOM 751 O O . ALA A 1 94 ? -12.016 -0.540 -17.793 1.00 69.38 94 ALA A O 1
ATOM 752 N N . VAL A 1 95 ? -10.975 0.664 -19.373 1.00 76.94 95 VAL A N 1
ATOM 753 C CA . VAL A 1 95 ? -10.507 -0.487 -20.143 1.00 76.94 95 VAL A CA 1
ATOM 754 C C . VAL A 1 95 ? -9.233 -1.007 -19.495 1.00 76.94 95 VAL A C 1
ATOM 756 O O . VAL A 1 95 ? -8.239 -0.299 -19.349 1.00 76.94 95 VAL A O 1
ATOM 759 N N . ARG A 1 96 ? -9.252 -2.277 -19.094 1.00 79.12 96 ARG A N 1
ATOM 760 C CA . ARG A 1 96 ? -8.083 -2.910 -18.488 1.00 79.12 96 ARG A CA 1
ATOM 761 C C . ARG A 1 96 ? -7.030 -3.200 -19.556 1.00 79.12 96 ARG A C 1
ATOM 763 O O . ARG A 1 96 ? -7.255 -4.033 -20.431 1.00 79.12 96 ARG A O 1
ATOM 770 N N . SER A 1 97 ? -5.859 -2.584 -19.431 1.00 86.25 97 SER A N 1
ATOM 771 C CA . SER A 1 97 ? -4.709 -2.904 -20.278 1.00 86.25 97 SER A CA 1
ATOM 772 C C . SER A 1 97 ? -4.195 -4.327 -20.024 1.00 86.25 97 SER A C 1
ATOM 774 O O . SER A 1 97 ? -4.227 -4.820 -18.893 1.00 86.25 97 SER A O 1
ATOM 776 N N . ARG A 1 98 ? -3.652 -4.985 -21.059 1.00 89.12 98 ARG A N 1
ATOM 777 C CA . ARG A 1 98 ? -3.113 -6.362 -20.965 1.00 89.12 98 ARG A CA 1
ATOM 778 C C . ARG A 1 98 ? -1.964 -6.511 -19.962 1.00 89.12 98 ARG A C 1
ATOM 780 O O . ARG A 1 98 ? -1.811 -7.575 -19.368 1.00 89.12 98 ARG A O 1
ATOM 787 N N . TRP A 1 99 ? -1.204 -5.436 -19.761 1.00 88.94 99 TRP A N 1
ATOM 788 C CA . TRP A 1 99 ? -0.084 -5.351 -18.825 1.00 88.94 99 TRP A CA 1
ATOM 789 C C . TRP A 1 99 ? -0.489 -4.923 -17.409 1.00 88.94 99 TRP A C 1
ATOM 791 O O . TRP A 1 99 ? 0.358 -4.813 -16.531 1.00 88.94 99 TRP A O 1
ATOM 801 N N . HIS A 1 100 ? -1.778 -4.695 -17.152 1.00 91.38 100 HIS A N 1
ATOM 802 C CA . HIS A 1 100 ? -2.275 -4.370 -15.818 1.00 91.38 100 HIS A CA 1
ATOM 803 C C . HIS A 1 100 ? -2.684 -5.656 -15.077 1.00 91.38 100 H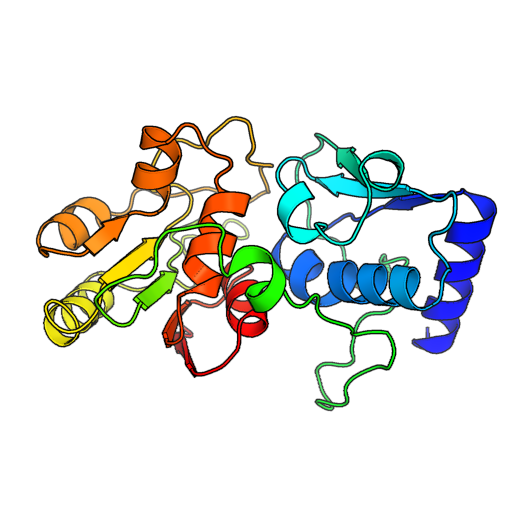IS A C 1
ATOM 805 O O . HIS A 1 100 ? -3.867 -6.017 -14.992 1.00 91.38 100 HIS A O 1
ATOM 811 N N . VAL A 1 101 ? -1.692 -6.395 -14.569 1.00 92.62 101 VAL A N 1
ATOM 812 C CA . VAL A 1 101 ? -1.872 -7.684 -13.875 1.00 92.62 101 VAL A CA 1
ATOM 813 C C . VAL A 1 101 ? -1.604 -7.522 -12.381 1.00 92.62 101 VAL A C 1
ATOM 815 O O . VAL A 1 101 ? -0.475 -7.637 -11.936 1.00 92.62 101 VAL A O 1
ATOM 818 N N . MET A 1 102 ? -2.639 -7.269 -11.577 1.00 92.19 102 MET A N 1
ATOM 819 C CA . MET A 1 102 ? -2.474 -7.227 -10.117 1.00 92.19 102 MET A CA 1
ATOM 820 C C . MET A 1 102 ? -2.027 -8.599 -9.567 1.00 92.19 102 MET A C 1
ATOM 822 O O . MET A 1 102 ? -2.660 -9.599 -9.923 1.00 92.19 102 MET A O 1
ATOM 826 N N . PRO A 1 103 ? -1.014 -8.666 -8.679 1.00 95.12 103 PRO A N 1
ATOM 827 C CA . PRO A 1 103 ? -0.699 -9.882 -7.929 1.00 95.12 103 PRO A CA 1
ATOM 828 C C . PRO A 1 103 ? -1.873 -10.332 -7.053 1.00 95.12 103 PRO A C 1
ATOM 830 O O . PRO A 1 103 ? -2.573 -9.501 -6.468 1.00 95.12 103 PRO A O 1
ATOM 833 N N . ASP A 1 104 ? -2.063 -11.645 -6.903 1.00 94.06 104 ASP A N 1
ATOM 834 C CA . ASP A 1 104 ? -3.060 -12.195 -5.976 1.00 94.06 104 ASP A CA 1
ATOM 835 C C . ASP A 1 104 ? -2.521 -12.203 -4.537 1.00 94.06 104 ASP A C 1
ATOM 837 O O . ASP A 1 104 ? -2.141 -13.234 -3.972 1.00 94.06 104 ASP A O 1
ATOM 841 N N . TYR A 1 105 ? -2.472 -11.013 -3.936 1.00 95.56 105 TYR A N 1
ATOM 842 C CA . TYR A 1 105 ? -2.019 -10.848 -2.558 1.00 95.56 105 TYR A CA 1
ATOM 843 C C . TYR A 1 105 ? -2.865 -11.644 -1.570 1.00 95.56 105 TYR A C 1
ATOM 845 O O . TYR A 1 105 ? -2.340 -12.161 -0.587 1.00 95.56 105 TYR A O 1
ATOM 853 N N . ARG A 1 106 ? -4.174 -11.767 -1.813 1.00 94.69 106 ARG A N 1
ATOM 854 C CA . ARG A 1 106 ? -5.054 -12.495 -0.900 1.00 94.69 106 ARG A CA 1
ATOM 855 C C . ARG A 1 106 ? -4.687 -13.971 -0.862 1.00 94.69 106 ARG A C 1
ATOM 857 O O . ARG A 1 106 ? -4.599 -14.520 0.231 1.00 94.69 106 ARG A O 1
ATOM 864 N N . ALA A 1 107 ? -4.467 -14.603 -2.014 1.00 94.94 107 ALA A N 1
ATOM 865 C CA . ALA A 1 107 ? -4.044 -15.997 -2.057 1.00 94.94 107 ALA A CA 1
ATOM 866 C C . ALA A 1 107 ? -2.668 -16.195 -1.412 1.00 94.94 107 ALA A C 1
ATOM 868 O O . ALA A 1 107 ? -2.503 -17.137 -0.641 1.00 94.94 107 ALA A O 1
ATOM 869 N N . HIS A 1 108 ? -1.715 -15.296 -1.682 1.00 96.25 108 HIS A N 1
ATOM 870 C CA . HIS A 1 108 ? -0.360 -15.386 -1.134 1.00 96.25 108 HIS A CA 1
ATOM 871 C C . HIS A 1 108 ? -0.329 -15.247 0.397 1.00 96.25 108 HIS A C 1
ATOM 873 O O . HIS A 1 108 ? 0.343 -16.015 1.077 1.00 96.25 108 HIS A O 1
ATOM 879 N N . TYR A 1 109 ? -1.081 -14.292 0.951 1.00 96.38 109 TYR A N 1
ATOM 880 C CA . TYR A 1 109 ? -1.040 -13.952 2.376 1.00 96.38 109 TYR A CA 1
ATOM 881 C C . TYR A 1 109 ? -2.147 -14.596 3.224 1.00 96.38 109 TYR A C 1
ATOM 883 O O . TYR A 1 109 ? -2.239 -14.314 4.419 1.00 96.38 109 TYR A O 1
ATOM 891 N N . ARG A 1 110 ? -2.988 -15.462 2.642 1.00 93.56 110 ARG A N 1
ATOM 892 C CA . ARG A 1 110 ? -4.149 -16.077 3.316 1.00 93.56 110 ARG A CA 1
ATOM 893 C C . ARG A 1 110 ? -3.789 -16.741 4.646 1.00 93.56 110 ARG A C 1
ATOM 895 O O . ARG A 1 110 ? -4.510 -16.567 5.623 1.00 93.56 110 ARG A O 1
ATOM 902 N N . ASP A 1 111 ? -2.680 -17.476 4.660 1.00 94.88 111 ASP A N 1
ATOM 903 C CA . ASP A 1 111 ? -2.277 -18.334 5.779 1.00 94.88 111 ASP A CA 1
ATOM 904 C C . ASP A 1 111 ? -1.166 -17.689 6.636 1.00 94.88 111 ASP A C 1
ATOM 906 O O . ASP A 1 111 ? -0.617 -18.320 7.536 1.00 94.88 111 ASP A O 1
ATOM 910 N N . ALA A 1 112 ? -0.838 -16.414 6.380 1.00 95.31 112 ALA A N 1
ATOM 911 C CA . ALA A 1 112 ? 0.212 -15.683 7.097 1.00 95.31 112 ALA A CA 1
ATOM 912 C C . ALA A 1 112 ? -0.185 -15.298 8.535 1.00 95.31 112 ALA A C 1
ATOM 914 O O . ALA A 1 112 ? 0.671 -14.961 9.350 1.00 95.31 112 ALA A O 1
ATOM 915 N N . LEU A 1 113 ? -1.481 -15.332 8.852 1.00 94.56 113 LEU A N 1
ATOM 916 C CA . LEU A 1 113 ? -2.023 -15.050 10.177 1.00 94.56 113 LEU A CA 1
ATOM 917 C C . LEU A 1 113 ? -3.140 -16.050 10.506 1.00 94.56 113 LEU A C 1
ATOM 919 O O . LEU A 1 113 ? -3.883 -16.438 9.601 1.00 94.56 113 LEU A O 1
ATOM 923 N N . PRO A 1 114 ? -3.335 -16.411 11.788 1.00 94.69 114 PRO A N 1
ATOM 924 C CA . PRO A 1 114 ? -4.480 -17.211 12.207 1.00 94.69 114 PRO A CA 1
ATOM 925 C C . PRO A 1 114 ? -5.805 -16.561 11.778 1.00 94.69 114 PRO A C 1
ATOM 927 O O . PRO A 1 114 ? -5.919 -15.330 11.841 1.00 94.69 114 PRO A O 1
ATOM 930 N N . PRO A 1 115 ? -6.814 -17.347 11.361 1.00 93.75 115 PRO A N 1
ATOM 931 C CA . PRO A 1 115 ? -8.089 -16.804 10.912 1.00 93.75 115 PRO A CA 1
ATOM 932 C C . PRO A 1 115 ? -8.791 -16.043 12.039 1.00 93.75 115 PRO A C 1
ATOM 934 O O . PRO A 1 115 ? -8.827 -16.487 13.189 1.00 93.75 115 PRO A O 1
ATOM 937 N N . SER A 1 116 ? -9.373 -14.891 11.707 1.00 92.56 116 SER A N 1
ATOM 938 C CA . SER A 1 116 ? -10.143 -14.113 12.674 1.00 92.56 116 SER A CA 1
ATOM 939 C C . SER A 1 116 ? -11.505 -14.762 12.972 1.00 92.56 116 SER A C 1
ATOM 941 O O . SER A 1 116 ? -12.193 -15.178 12.038 1.00 92.56 116 SER A O 1
ATOM 943 N N . PRO A 1 117 ? -11.946 -14.803 14.246 1.00 93.12 117 PRO A N 1
ATOM 944 C CA . PRO A 1 117 ? -13.275 -15.304 14.604 1.00 93.12 117 PRO A CA 1
ATOM 945 C C . PRO A 1 117 ? -14.411 -14.358 14.183 1.00 93.12 117 PRO A C 1
ATOM 947 O O . PRO A 1 117 ? -15.565 -14.777 14.117 1.00 93.12 117 PRO A O 1
ATOM 950 N N . LEU A 1 118 ? -14.103 -13.086 13.909 1.00 94.75 118 LEU A N 1
ATOM 951 C CA . LEU A 1 118 ? -15.048 -12.089 13.414 1.00 94.75 118 LEU A CA 1
ATOM 952 C C . LEU A 1 118 ? -14.649 -11.652 11.999 1.00 94.75 118 LEU A C 1
ATOM 954 O O . LEU A 1 118 ? -13.461 -11.638 11.676 1.00 94.75 118 LEU A O 1
ATOM 958 N N . PRO A 1 119 ? -15.602 -11.221 11.155 1.00 94.62 119 PRO A N 1
ATOM 959 C CA . PRO A 1 119 ? -15.262 -10.585 9.890 1.00 94.62 119 PRO A CA 1
ATOM 960 C C . PRO A 1 119 ? -14.347 -9.374 10.119 1.00 94.62 119 PRO A C 1
ATOM 962 O O . PRO A 1 119 ? -14.588 -8.565 11.020 1.00 94.62 119 PRO A O 1
ATOM 965 N N . VAL A 1 120 ? -13.306 -9.240 9.295 1.00 95.75 120 VAL A N 1
ATOM 966 C CA . VAL A 1 120 ? -12.315 -8.167 9.435 1.00 95.75 120 VAL A CA 1
ATOM 967 C C . VAL A 1 120 ? -12.735 -6.943 8.614 1.00 95.75 120 VAL A C 1
ATOM 969 O O . VAL A 1 120 ? -12.949 -7.031 7.398 1.00 95.75 120 VAL A O 1
ATOM 972 N N . LEU A 1 121 ? -12.837 -5.800 9.297 1.00 97.06 121 LEU A N 1
ATOM 973 C CA . LEU A 1 121 ? -13.027 -4.469 8.721 1.00 97.06 121 LEU A CA 1
ATOM 974 C C . LEU A 1 121 ? -11.710 -3.701 8.826 1.00 97.06 121 LEU A C 1
ATOM 976 O O . LEU A 1 121 ? -11.229 -3.456 9.931 1.00 97.06 121 LEU A O 1
ATOM 980 N N . PHE A 1 122 ? -11.154 -3.285 7.692 1.00 97.81 122 PHE A N 1
ATOM 981 C CA . PHE A 1 122 ? -9.931 -2.487 7.667 1.00 97.81 122 PHE A CA 1
ATOM 982 C C . PHE A 1 122 ? -10.263 -1.014 7.404 1.00 97.81 122 PHE A C 1
ATOM 984 O O . PHE A 1 122 ? -10.868 -0.673 6.384 1.00 97.81 122 PHE A O 1
ATOM 991 N N . VAL A 1 123 ? -9.867 -0.138 8.323 1.00 97.69 123 VAL A N 1
ATOM 992 C CA . VAL A 1 123 ? -10.082 1.309 8.256 1.00 97.69 123 VAL A CA 1
ATOM 993 C C . VAL A 1 123 ? -8.736 1.994 8.042 1.00 97.69 123 VAL A C 1
ATOM 995 O O . VAL A 1 123 ? -7.882 1.980 8.924 1.00 97.69 123 VAL A O 1
ATOM 998 N N . GLN A 1 124 ? -8.548 2.601 6.873 1.00 96.69 124 GLN A N 1
ATOM 999 C CA . GLN A 1 124 ? -7.338 3.335 6.516 1.00 96.69 124 GLN A CA 1
ATOM 1000 C C . GLN A 1 124 ? -7.606 4.838 6.544 1.00 96.69 124 GLN A C 1
ATOM 1002 O O . GLN A 1 124 ? -8.353 5.367 5.722 1.00 96.69 124 GLN A O 1
ATOM 1007 N N . ASN A 1 125 ? -6.934 5.542 7.442 1.00 95.94 125 ASN A N 1
ATOM 1008 C CA . ASN A 1 125 ? -6.932 6.995 7.481 1.00 95.94 125 ASN A CA 1
ATOM 1009 C C . ASN A 1 125 ? -5.551 7.549 7.093 1.00 95.94 125 ASN A C 1
ATOM 1011 O O . ASN A 1 125 ? -4.563 6.811 7.019 1.00 95.94 125 ASN A O 1
ATOM 1015 N N . LYS A 1 126 ? -5.487 8.860 6.870 1.00 93.06 126 LYS A N 1
ATOM 1016 C CA . LYS A 1 126 ? -4.257 9.658 6.814 1.00 93.06 126 LYS A CA 1
ATOM 1017 C C . LYS A 1 126 ? -4.508 10.974 7.543 1.00 93.06 126 LYS A C 1
ATOM 1019 O O . LYS A 1 126 ? -5.651 11.392 7.647 1.00 93.06 126 LYS A O 1
ATOM 1024 N N . PHE A 1 127 ? -3.472 11.613 8.069 1.00 93.75 127 PHE A N 1
ATOM 1025 C CA . PHE A 1 127 ? -3.568 12.986 8.568 1.00 93.75 127 PHE A CA 1
ATOM 1026 C C . PHE A 1 127 ? -2.206 13.639 8.387 1.00 93.75 127 PHE A C 1
ATOM 1028 O O . PHE A 1 127 ? -1.329 13.581 9.252 1.00 93.75 127 PHE A O 1
ATOM 1035 N N . THR A 1 128 ? -2.006 14.149 7.181 1.00 91.12 128 THR A N 1
ATOM 1036 C CA . THR A 1 128 ? -0.677 14.417 6.653 1.00 91.12 128 THR A CA 1
ATOM 1037 C C . THR A 1 128 ? -0.739 15.660 5.783 1.00 91.12 128 THR A C 1
ATOM 1039 O O . THR A 1 128 ? -1.650 15.775 4.967 1.00 91.12 128 THR A O 1
ATOM 1042 N N . VAL A 1 129 ? 0.205 16.581 5.965 1.00 89.62 129 VAL A N 1
ATOM 1043 C CA . VAL A 1 129 ? 0.375 17.739 5.082 1.00 89.62 129 VAL A CA 1
ATOM 1044 C C . VAL A 1 129 ? 0.883 17.246 3.736 1.00 89.62 129 VAL A C 1
ATOM 1046 O O . VAL A 1 129 ? 1.949 16.638 3.674 1.00 89.62 129 VAL A O 1
ATOM 1049 N N . GLU A 1 130 ? 0.122 17.542 2.688 1.00 85.62 130 GLU A N 1
ATOM 1050 C CA . GLU A 1 130 ? 0.481 17.276 1.294 1.00 85.62 130 GLU A CA 1
ATOM 1051 C C . GLU A 1 130 ? 0.620 18.629 0.578 1.00 85.62 130 GLU A C 1
ATOM 1053 O O . GLU A 1 130 ? -0.171 19.551 0.817 1.00 85.62 130 GLU A O 1
ATOM 1058 N N . TRP A 1 131 ? 1.647 18.780 -0.264 1.00 82.06 131 TRP A N 1
ATOM 1059 C CA . TRP A 1 131 ? 1.866 19.970 -1.110 1.00 82.06 131 TRP A CA 1
ATOM 1060 C C . TRP A 1 131 ? 1.925 21.316 -0.361 1.00 82.06 131 TRP A C 1
ATOM 1062 O O . TRP A 1 131 ? 1.635 22.367 -0.927 1.00 82.06 131 TRP A O 1
ATOM 1072 N N . GLY A 1 132 ? 2.269 21.299 0.930 1.00 82.75 132 GLY A N 1
ATOM 1073 C CA . GLY A 1 132 ? 2.398 22.501 1.761 1.00 82.75 132 GLY A CA 1
ATOM 1074 C C . GLY A 1 132 ? 1.084 23.206 2.128 1.00 82.75 132 GLY A C 1
ATOM 1075 O O . GLY A 1 132 ? 1.136 24.281 2.721 1.00 82.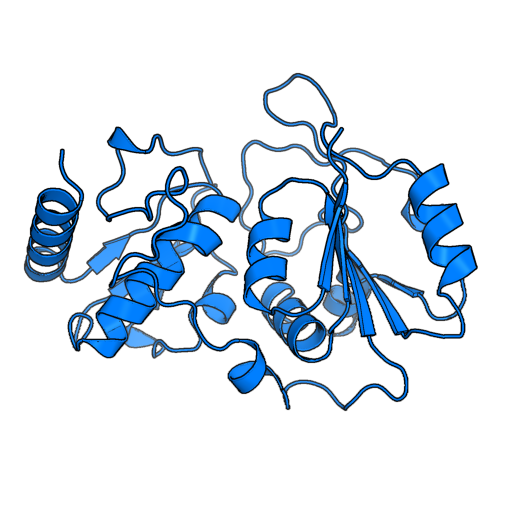75 132 GLY A O 1
ATOM 1076 N N . VAL A 1 133 ? -0.085 22.634 1.813 1.00 84.00 133 VAL A N 1
ATOM 1077 C CA . VAL A 1 133 ? -1.391 23.288 2.055 1.00 84.00 133 VAL A CA 1
ATOM 1078 C C . VAL A 1 133 ? -1.982 22.925 3.422 1.00 84.00 133 VAL A C 1
ATOM 1080 O O . VAL A 1 133 ? -2.674 23.731 4.041 1.00 84.00 133 VAL A O 1
ATOM 1083 N N . GLY A 1 134 ? -1.693 21.726 3.923 1.00 87.56 134 GLY A N 1
ATOM 1084 C CA . GLY A 1 134 ? -2.204 21.228 5.201 1.00 87.56 134 GLY A CA 1
ATOM 1085 C C . GLY A 1 134 ? -2.700 19.787 5.100 1.00 87.56 134 GLY A C 1
ATOM 1086 O O . GLY A 1 134 ? -2.606 19.182 4.030 1.00 87.56 134 GLY A O 1
ATOM 1087 N N . PRO A 1 135 ? -3.222 19.214 6.200 1.00 90.56 135 PRO A N 1
ATOM 1088 C CA . PRO A 1 135 ? -3.885 17.921 6.160 1.00 90.56 135 PRO A CA 1
ATOM 1089 C C . PRO A 1 135 ? -5.090 17.940 5.221 1.00 90.56 135 PRO A C 1
ATOM 1091 O O . PRO A 1 135 ? -6.081 18.622 5.479 1.00 90.56 135 PRO A O 1
ATOM 1094 N N . VAL A 1 136 ? -5.012 17.163 4.145 1.00 88.75 136 VAL A N 1
ATOM 1095 C CA . VAL A 1 136 ? -6.085 16.996 3.155 1.00 88.75 136 VAL A CA 1
ATOM 1096 C C . VAL A 1 136 ? -6.578 15.554 3.149 1.00 88.75 136 VAL A C 1
ATOM 1098 O O . VAL A 1 136 ? -5.840 14.644 3.527 1.00 88.75 136 VAL A O 1
ATOM 1101 N N . ASN A 1 137 ? -7.821 15.331 2.709 1.00 89.50 137 ASN A N 1
ATOM 1102 C CA . ASN A 1 137 ? -8.383 13.990 2.504 1.00 89.50 137 ASN A CA 1
ATOM 1103 C C . ASN A 1 137 ? -8.220 13.060 3.725 1.00 89.50 137 ASN A C 1
ATOM 1105 O O . ASN A 1 137 ? -7.700 11.957 3.602 1.00 89.50 137 ASN A O 1
ATOM 1109 N N . PHE A 1 138 ? -8.640 13.501 4.913 1.00 94.50 138 PHE A N 1
ATOM 1110 C CA . PHE A 1 138 ? -8.610 12.698 6.140 1.00 94.50 138 PHE A CA 1
ATOM 1111 C C . PHE A 1 138 ? -10.016 12.440 6.678 1.00 94.50 138 PHE A C 1
ATOM 1113 O O . PHE A 1 138 ? -10.945 13.202 6.424 1.00 94.50 138 PHE A O 1
ATOM 1120 N N . MET A 1 139 ? -10.176 11.373 7.458 1.00 95.81 139 MET A N 1
ATOM 1121 C CA . MET A 1 139 ? -11.440 11.053 8.104 1.00 95.81 139 MET A CA 1
ATOM 1122 C C . MET A 1 139 ? -11.567 11.890 9.382 1.00 95.81 139 MET A C 1
ATOM 1124 O O . MET A 1 139 ? -10.740 11.720 10.284 1.00 95.81 139 MET A O 1
ATOM 1128 N N . PRO A 1 140 ? -12.575 12.775 9.502 1.00 95.38 140 PRO A N 1
ATOM 1129 C CA . PRO A 1 140 ? -12.752 13.580 10.702 1.00 95.38 140 PRO A CA 1
ATOM 1130 C C . PRO A 1 140 ? -13.127 12.696 11.901 1.00 95.38 140 PRO A C 1
ATOM 1132 O O . PRO A 1 140 ? -13.830 11.698 11.743 1.00 95.38 140 PRO A O 1
ATOM 1135 N N . LEU A 1 141 ? -12.735 13.093 13.118 1.00 96.69 141 LEU A N 1
ATOM 1136 C CA . LEU A 1 141 ? -12.956 12.318 14.352 1.00 96.69 141 LEU A CA 1
ATOM 1137 C C . LEU A 1 141 ? -14.412 11.875 14.528 1.00 96.69 141 LEU A C 1
ATOM 1139 O O . LEU A 1 141 ? -14.664 10.746 14.933 1.00 96.69 141 LEU A O 1
ATOM 1143 N N . ILE A 1 142 ? -15.371 12.736 14.174 1.00 96.25 142 ILE A N 1
ATOM 1144 C CA . ILE A 1 142 ? -16.802 12.416 14.248 1.00 96.25 142 ILE A CA 1
ATOM 1145 C C . ILE A 1 142 ? -17.203 11.281 13.295 1.00 96.25 142 ILE A C 1
ATOM 1147 O O . ILE A 1 142 ? -18.072 10.478 13.628 1.00 96.25 142 ILE A O 1
ATOM 1151 N N . ALA A 1 143 ? -16.578 11.187 12.118 1.00 95.75 143 ALA A N 1
ATOM 1152 C CA . ALA A 1 143 ? -16.813 10.093 11.183 1.00 95.75 143 ALA A CA 1
ATOM 1153 C C . ALA A 1 143 ? -16.180 8.792 11.695 1.00 95.75 143 ALA A C 1
ATOM 1155 O O . ALA A 1 143 ? -16.852 7.762 11.672 1.00 95.75 143 ALA A O 1
ATOM 1156 N N . ILE A 1 144 ? -14.955 8.856 12.239 1.00 97.38 144 ILE A N 1
ATOM 1157 C CA . ILE A 1 144 ? -14.297 7.706 12.886 1.00 97.38 144 ILE A CA 1
ATOM 1158 C C . ILE A 1 144 ? -15.167 7.193 14.041 1.00 97.38 144 ILE A C 1
ATOM 1160 O O . ILE A 1 144 ? -15.503 6.013 14.088 1.00 97.38 144 ILE A O 1
ATOM 1164 N N . GLU A 1 145 ? -15.598 8.074 14.944 1.00 97.75 145 GLU A N 1
ATOM 1165 C CA . GLU A 1 145 ? -16.418 7.711 16.101 1.00 97.75 145 GLU A CA 1
ATOM 1166 C C . GLU A 1 145 ? -17.750 7.077 15.681 1.00 97.75 145 GLU A C 1
ATOM 1168 O O . GLU A 1 145 ? -18.136 6.031 16.206 1.00 97.75 145 GLU A O 1
ATOM 1173 N N . ARG A 1 146 ? -18.460 7.680 14.718 1.00 96.94 146 ARG A N 1
ATOM 1174 C CA . ARG A 1 146 ? -19.732 7.140 14.213 1.00 96.94 146 ARG A CA 1
ATOM 1175 C C . ARG A 1 146 ? -19.554 5.781 13.546 1.00 96.94 146 ARG A C 1
ATOM 1177 O O . ARG A 1 146 ? -20.394 4.905 13.752 1.00 96.94 146 ARG A O 1
ATOM 1184 N N . LEU A 1 147 ? -18.480 5.604 12.776 1.00 97.19 147 LEU A N 1
ATOM 1185 C CA . LEU A 1 147 ? -18.140 4.326 12.163 1.00 97.19 147 LEU A CA 1
ATOM 1186 C C . LEU A 1 147 ? -17.902 3.270 13.243 1.00 97.19 147 LEU A C 1
ATOM 1188 O O . LEU A 1 147 ? -18.597 2.256 13.248 1.00 97.19 147 LEU A O 1
ATOM 1192 N N . LEU A 1 148 ? -16.991 3.530 14.187 1.00 98.00 148 LEU A N 1
ATOM 1193 C CA . LEU A 1 148 ? -16.620 2.568 15.226 1.00 98.00 148 LEU A CA 1
ATOM 1194 C C . LEU A 1 148 ? -17.811 2.190 16.110 1.00 98.00 148 LEU A C 1
ATOM 1196 O O . LEU A 1 148 ? -18.071 1.000 16.268 1.00 98.00 148 LEU A O 1
ATOM 1200 N N . ARG A 1 149 ? -18.637 3.154 16.548 1.00 97.56 149 ARG A N 1
ATOM 1201 C CA . ARG A 1 149 ? -19.890 2.877 17.289 1.00 97.56 149 ARG A CA 1
ATOM 1202 C C . ARG A 1 149 ? -20.827 1.906 16.570 1.00 97.56 149 ARG A C 1
ATOM 1204 O O . ARG A 1 149 ? -21.612 1.223 17.222 1.00 97.56 149 ARG A O 1
ATOM 1211 N N . ARG A 1 150 ? -20.804 1.873 15.236 1.00 96.50 150 ARG A N 1
ATOM 1212 C CA . ARG A 1 150 ? -21.725 1.062 14.431 1.00 96.50 150 ARG A CA 1
ATOM 1213 C C . ARG A 1 150 ? -21.230 -0.364 14.191 1.00 96.50 150 ARG A C 1
ATOM 1215 O O . ARG A 1 150 ? -22.064 -1.238 13.917 1.00 96.50 150 ARG A O 1
ATOM 1222 N N . VAL A 1 151 ? -19.914 -0.573 14.235 1.00 96.19 151 VAL A N 1
ATOM 1223 C CA . VAL A 1 151 ? -19.242 -1.800 13.771 1.00 96.19 151 VAL A CA 1
ATOM 1224 C C . VAL A 1 151 ? -18.569 -2.583 14.899 1.00 96.19 151 VAL A C 1
ATOM 1226 O O . VAL A 1 151 ? -18.408 -3.797 14.767 1.00 96.19 151 VAL A O 1
ATOM 1229 N N . THR A 1 152 ? -18.213 -1.942 16.014 1.00 95.81 152 THR A N 1
ATOM 1230 C CA . THR A 1 152 ? -17.606 -2.636 17.157 1.00 95.81 152 THR A CA 1
ATOM 1231 C C . THR A 1 152 ? -18.561 -3.686 17.729 1.00 95.81 152 THR A C 1
ATOM 1233 O O . THR A 1 152 ? -19.786 -3.547 17.681 1.00 95.81 152 THR A O 1
ATOM 1236 N N . GLY A 1 153 ? -17.999 -4.813 18.169 1.00 94.12 153 GLY A N 1
ATOM 1237 C CA . GLY A 1 153 ? -18.751 -6.008 18.571 1.00 94.12 153 GLY A CA 1
ATOM 1238 C C . GLY A 1 153 ? -19.306 -6.855 17.414 1.00 94.12 153 GLY A C 1
ATOM 1239 O O . GLY A 1 153 ? -19.790 -7.956 17.656 1.00 94.12 153 GLY A O 1
ATOM 1240 N N . ARG A 1 154 ? -19.236 -6.385 16.158 1.00 95.25 154 ARG A N 1
ATOM 1241 C CA . ARG A 1 154 ? -19.656 -7.149 14.959 1.00 95.25 154 ARG A CA 1
ATOM 1242 C C . ARG A 1 154 ? -18.498 -7.496 14.031 1.00 95.25 154 ARG A C 1
ATOM 1244 O O . ARG A 1 154 ? -18.597 -8.446 13.262 1.00 95.25 154 ARG A O 1
ATOM 1251 N N . PHE A 1 155 ? -17.431 -6.709 14.095 1.00 95.81 155 PHE A N 1
ATOM 1252 C CA . PHE A 1 155 ? -16.238 -6.849 13.275 1.00 95.81 155 PHE A CA 1
ATOM 1253 C C . PHE A 1 155 ? -15.000 -6.813 14.162 1.00 95.81 155 PHE A C 1
ATOM 1255 O O . PHE A 1 155 ? -14.974 -6.091 15.161 1.00 95.81 155 PHE A O 1
ATOM 1262 N N . ARG A 1 156 ? -13.955 -7.529 13.743 1.00 96.31 156 ARG A N 1
ATOM 1263 C CA . ARG A 1 156 ? -12.588 -7.212 14.157 1.00 96.31 156 ARG A CA 1
ATOM 1264 C C . ARG A 1 156 ? -12.160 -5.992 13.354 1.00 96.31 156 ARG A C 1
ATOM 1266 O O . ARG A 1 156 ? -12.069 -6.070 12.127 1.00 96.31 156 ARG A O 1
ATOM 1273 N N . VAL A 1 157 ? -11.960 -4.863 14.022 1.00 97.94 157 VAL A N 1
ATOM 1274 C CA . VAL A 1 157 ? -11.621 -3.615 13.337 1.00 97.94 157 VAL A CA 1
ATOM 1275 C C . VAL A 1 157 ? -10.121 -3.404 13.405 1.00 97.94 157 VAL A C 1
ATOM 1277 O O . VAL A 1 157 ? -9.560 -3.307 14.491 1.00 97.94 157 VAL A O 1
ATOM 1280 N N . ILE A 1 158 ? -9.491 -3.289 12.241 1.00 98.06 158 ILE A N 1
ATOM 1281 C CA . ILE A 1 158 ? -8.097 -2.872 12.124 1.00 98.06 158 ILE A CA 1
ATOM 1282 C C . ILE A 1 158 ? -8.090 -1.413 11.686 1.00 98.06 158 ILE A C 1
ATOM 1284 O O . ILE A 1 158 ? -8.556 -1.095 10.592 1.00 98.06 158 ILE A O 1
ATOM 1288 N N . TYR A 1 159 ? -7.586 -0.528 12.535 1.00 98.19 159 TYR A N 1
ATOM 1289 C CA . TYR A 1 159 ? -7.370 0.876 12.215 1.00 98.19 159 TYR A CA 1
ATOM 1290 C C . TYR A 1 159 ? -5.909 1.092 11.821 1.00 98.19 159 TYR A C 1
ATOM 1292 O O . TYR A 1 159 ? -5.004 0.637 12.515 1.00 98.19 159 TYR A O 1
ATOM 1300 N N . SER A 1 160 ? -5.670 1.796 10.719 1.00 96.56 160 SER A N 1
ATOM 1301 C CA . SER A 1 160 ? -4.330 2.212 10.309 1.00 96.56 160 SER A CA 1
ATOM 1302 C C . SER A 1 160 ? -4.315 3.689 9.957 1.00 96.56 160 SER A C 1
ATOM 1304 O O . SER A 1 160 ? -5.128 4.165 9.157 1.00 96.56 160 SER A O 1
ATOM 1306 N N . ARG A 1 161 ? -3.330 4.396 10.508 1.00 94.31 161 ARG A N 1
ATOM 1307 C CA . ARG A 1 161 ? -2.928 5.733 10.072 1.00 94.31 161 ARG A CA 1
ATOM 1308 C C . ARG A 1 161 ? -1.401 5.816 10.137 1.00 94.31 161 ARG A C 1
ATOM 1310 O O . ARG A 1 161 ? -0.867 5.962 11.235 1.00 94.31 161 ARG A O 1
ATOM 1317 N N . PRO A 1 162 ? -0.691 5.801 8.995 1.00 88.69 162 PRO A N 1
ATOM 1318 C CA . PRO A 1 162 ? 0.738 6.094 8.970 1.00 88.69 162 PRO A CA 1
ATOM 1319 C C . PRO A 1 162 ? 1.049 7.382 9.750 1.00 88.69 162 PRO A C 1
ATOM 1321 O O . PRO A 1 162 ? 0.362 8.396 9.587 1.00 88.69 162 PRO A O 1
ATOM 1324 N N . GLY A 1 163 ? 2.026 7.308 10.656 1.00 85.44 163 GLY A N 1
ATOM 1325 C CA . GLY A 1 163 ? 2.374 8.391 11.581 1.00 85.44 163 GLY A CA 1
ATOM 1326 C C . GLY A 1 163 ? 1.562 8.447 12.886 1.00 85.44 163 GLY A C 1
ATOM 1327 O O . GLY A 1 163 ? 1.660 9.437 13.611 1.00 85.44 163 GLY A O 1
ATOM 1328 N N . ILE A 1 164 ? 0.738 7.438 13.208 1.00 89.44 164 ILE A N 1
ATOM 1329 C CA . ILE A 1 164 ? 0.107 7.294 14.542 1.00 89.44 164 ILE A CA 1
ATOM 1330 C C . ILE A 1 164 ? 1.059 6.730 15.605 1.00 89.44 164 ILE A C 1
ATOM 1332 O O . ILE A 1 164 ? 0.854 6.929 16.805 1.00 89.44 164 ILE A O 1
ATOM 1336 N N . THR A 1 165 ? 2.104 6.040 15.160 1.00 85.00 165 THR A N 1
ATOM 1337 C CA . THR A 1 165 ? 3.310 5.703 15.920 1.00 85.00 165 THR A CA 1
ATOM 1338 C C . THR A 1 165 ? 4.515 6.315 15.206 1.00 85.00 165 THR A C 1
ATOM 1340 O O . THR A 1 165 ? 4.414 6.637 14.015 1.00 85.00 165 THR A O 1
ATOM 1343 N N . PRO A 1 166 ? 5.668 6.449 15.883 1.00 79.69 166 PRO A N 1
ATOM 1344 C CA . PRO A 1 166 ? 6.925 6.726 15.201 1.00 79.69 166 PRO A CA 1
ATOM 1345 C C . PRO A 1 166 ? 7.170 5.719 14.062 1.00 79.69 166 PRO A C 1
ATOM 1347 O O . PRO A 1 166 ? 6.806 4.545 14.209 1.00 79.69 166 PRO A O 1
ATOM 1350 N N . PRO A 1 167 ? 7.740 6.161 12.927 1.00 70.62 167 PRO A N 1
ATOM 1351 C CA . PRO A 1 167 ? 8.058 5.274 11.815 1.00 70.62 167 PRO A CA 1
ATOM 1352 C C . PRO A 1 167 ? 9.123 4.248 12.219 1.00 70.62 167 PRO A C 1
ATOM 1354 O O . PRO A 1 167 ? 9.976 4.523 13.063 1.00 70.62 167 PRO A O 1
ATOM 1357 N N . THR A 1 168 ? 9.070 3.072 11.598 1.00 70.19 168 THR A N 1
ATOM 1358 C CA . THR A 1 168 ? 10.122 2.052 11.685 1.00 70.19 168 THR A CA 1
ATOM 1359 C C . THR A 1 168 ? 11.156 2.256 10.577 1.00 70.19 168 THR A C 1
ATOM 1361 O O . THR A 1 168 ? 10.893 2.952 9.591 1.00 70.19 168 THR A O 1
ATOM 1364 N N . ASP A 1 169 ? 12.320 1.615 10.705 1.00 70.69 169 ASP A N 1
ATOM 1365 C CA . ASP A 1 169 ? 13.406 1.719 9.721 1.00 70.69 169 ASP A CA 1
ATOM 1366 C C . ASP A 1 169 ? 13.017 1.214 8.321 1.00 70.69 169 ASP A C 1
ATOM 1368 O O . ASP A 1 169 ? 13.642 1.602 7.339 1.00 70.69 169 ASP A O 1
ATOM 1372 N N . ASP A 1 170 ? 11.955 0.415 8.192 1.00 72.81 170 ASP A N 1
ATOM 1373 C CA . ASP A 1 170 ? 11.482 -0.127 6.911 1.00 72.81 170 ASP A CA 1
ATOM 1374 C C . ASP A 1 170 ? 10.589 0.840 6.118 1.00 72.81 170 ASP A C 1
ATOM 1376 O O . ASP A 1 170 ? 10.195 0.548 4.986 1.00 72.81 170 ASP A O 1
ATOM 1380 N N . TYR A 1 171 ? 10.281 2.015 6.672 1.00 77.44 171 TYR A N 1
ATOM 1381 C CA . TYR A 1 171 ? 9.541 3.056 5.967 1.00 77.44 171 TYR A CA 1
ATOM 1382 C C . TYR A 1 171 ? 10.471 3.860 5.048 1.00 77.44 171 TYR A C 1
ATOM 1384 O O . TYR A 1 171 ? 11.570 4.275 5.435 1.00 77.44 171 TYR A O 1
ATOM 1392 N N . THR A 1 172 ? 10.024 4.099 3.815 1.00 83.00 172 THR A N 1
ATOM 1393 C CA . THR A 1 172 ? 10.689 5.040 2.906 1.00 83.00 172 THR A CA 1
ATOM 1394 C C . THR A 1 172 ? 9.953 6.378 2.970 1.00 83.00 172 THR A C 1
ATOM 1396 O O . THR A 1 172 ? 8.771 6.407 2.618 1.00 83.00 172 THR A O 1
ATOM 1399 N N . PRO A 1 173 ? 10.614 7.469 3.400 1.00 84.25 173 PRO A N 1
ATOM 1400 C CA . PRO A 1 173 ? 9.981 8.777 3.506 1.00 84.25 173 PRO A CA 1
ATOM 1401 C C . PRO A 1 173 ? 9.623 9.352 2.131 1.00 84.25 173 PRO A C 1
ATOM 1403 O O . PRO A 1 173 ? 10.225 8.999 1.114 1.00 84.25 173 PRO A O 1
ATOM 1406 N N . ASP A 1 174 ? 8.655 10.259 2.123 1.00 83.88 174 ASP A N 1
ATOM 1407 C CA . ASP A 1 174 ? 8.246 11.083 0.988 1.00 83.88 174 ASP A CA 1
ATOM 1408 C C . ASP A 1 174 ? 8.215 12.568 1.407 1.00 83.88 174 ASP A C 1
ATOM 1410 O O . ASP A 1 174 ? 8.676 12.931 2.491 1.00 83.88 174 ASP A O 1
ATOM 1414 N N . GLU A 1 175 ? 7.695 13.441 0.543 1.00 83.31 175 GLU A N 1
ATOM 1415 C CA . GLU A 1 175 ? 7.547 14.878 0.827 1.00 83.31 175 GLU A CA 1
ATOM 1416 C C . GLU A 1 175 ? 6.409 15.189 1.819 1.00 83.31 175 GLU A C 1
ATOM 1418 O O . GLU A 1 175 ? 6.209 16.344 2.208 1.00 83.31 175 GLU A O 1
ATOM 1423 N N . ASN A 1 176 ? 5.650 14.177 2.247 1.00 85.12 176 ASN A N 1
ATOM 1424 C CA . ASN A 1 176 ? 4.491 14.372 3.096 1.00 85.12 176 ASN A CA 1
ATOM 1425 C C . ASN A 1 176 ? 4.892 14.431 4.578 1.00 85.12 176 ASN A C 1
ATOM 1427 O O . ASN A 1 176 ? 5.741 13.683 5.060 1.00 85.12 176 ASN A O 1
ATOM 1431 N N . THR A 1 177 ? 4.241 15.307 5.348 1.00 86.06 177 THR A N 1
ATOM 1432 C CA . THR A 1 177 ? 4.545 15.478 6.781 1.00 86.06 177 THR A CA 1
ATOM 1433 C C . THR A 1 177 ? 3.382 15.027 7.654 1.00 86.06 177 THR A C 1
ATOM 1435 O O . THR A 1 177 ? 2.303 15.626 7.637 1.00 86.06 177 THR A O 1
ATOM 1438 N N . HIS A 1 178 ? 3.588 13.972 8.447 1.00 86.75 178 HIS A N 1
ATOM 1439 C CA . HIS A 1 178 ? 2.584 13.490 9.396 1.00 86.75 178 HIS A CA 1
ATOM 1440 C C . HIS A 1 178 ? 2.299 14.536 10.472 1.00 86.75 178 HIS A C 1
ATOM 1442 O O . HIS A 1 178 ? 3.211 15.099 11.074 1.00 86.75 178 HIS A O 1
ATOM 1448 N N . CYS A 1 179 ? 1.017 14.775 10.728 1.00 88.50 179 CYS A N 1
ATOM 1449 C CA . CYS A 1 179 ? 0.574 15.751 11.711 1.00 88.50 179 CYS A CA 1
ATOM 1450 C C . CYS A 1 179 ? -0.007 15.069 12.948 1.00 88.50 179 CYS A C 1
ATOM 1452 O O . CYS A 1 179 ? -0.539 13.956 12.889 1.00 88.50 179 CYS A O 1
ATOM 1454 N N . ALA A 1 180 ? 0.067 15.770 14.080 1.00 90.12 180 ALA A N 1
ATOM 1455 C CA . ALA A 1 180 ? -0.615 15.345 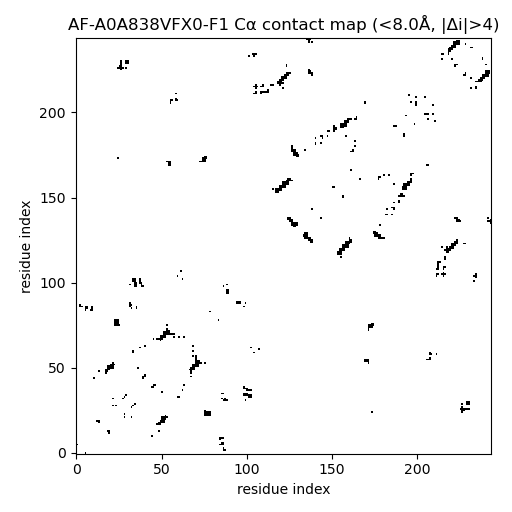15.289 1.00 90.12 180 ALA A CA 1
ATOM 1456 C C . ALA A 1 180 ? -2.129 15.330 15.044 1.00 90.12 180 ALA A C 1
ATOM 1458 O O . ALA A 1 180 ? -2.717 16.319 14.608 1.00 90.12 180 ALA A O 1
ATOM 1459 N N . TYR A 1 181 ? -2.753 14.196 15.346 1.00 94.56 181 TYR A N 1
ATOM 1460 C CA . TYR A 1 181 ? -4.188 13.998 15.234 1.00 94.56 181 TYR A CA 1
ATOM 1461 C C . TYR A 1 181 ? -4.652 13.169 16.432 1.00 94.56 181 TYR A C 1
ATOM 1463 O O . TYR A 1 181 ? -4.020 12.154 16.729 1.00 94.56 181 TYR A O 1
ATOM 1471 N N . PRO A 1 182 ? -5.712 13.565 17.159 1.00 95.00 182 PRO A N 1
ATOM 1472 C CA . PRO A 1 182 ? -6.119 12.882 18.388 1.00 95.00 182 PRO A CA 1
ATOM 1473 C C . PRO A 1 182 ? -6.959 11.621 18.106 1.00 95.00 182 PRO A C 1
ATOM 1475 O O . PRO A 1 182 ? -7.794 11.220 18.916 1.00 95.00 182 PRO A O 1
ATOM 1478 N N . ASP A 1 183 ? -6.768 10.991 16.947 1.00 96.00 183 ASP A N 1
ATOM 1479 C CA . ASP A 1 183 ? -7.498 9.793 16.546 1.00 96.00 183 ASP A CA 1
ATOM 1480 C C . ASP A 1 183 ? -7.111 8.563 17.360 1.00 96.00 183 ASP A C 1
ATOM 1482 O O . ASP A 1 183 ? -7.989 7.760 17.651 1.00 96.00 183 ASP A O 1
ATOM 1486 N N . ARG A 1 184 ? -5.854 8.444 17.803 1.00 95.94 184 ARG A N 1
ATOM 1487 C CA . ARG A 1 184 ? -5.426 7.375 18.723 1.00 95.94 184 ARG A CA 1
ATOM 1488 C C . ARG A 1 184 ? -6.318 7.306 19.963 1.00 95.94 184 ARG A C 1
ATOM 1490 O O . ARG A 1 184 ? -6.987 6.302 20.184 1.00 95.94 184 ARG A O 1
ATOM 1497 N N . ALA A 1 185 ? -6.379 8.407 20.714 1.00 95.75 185 ALA A N 1
ATOM 1498 C CA . ALA A 1 185 ? -7.172 8.495 21.940 1.00 95.75 185 ALA A CA 1
ATOM 1499 C C . ALA A 1 185 ? -8.670 8.278 21.677 1.00 95.75 185 ALA A C 1
ATOM 1501 O O . ALA A 1 185 ? -9.405 7.818 22.546 1.00 95.75 185 ALA A O 1
ATOM 1502 N N . MET A 1 186 ? -9.141 8.610 20.472 1.00 96.56 186 MET A N 1
ATOM 1503 C CA . MET A 1 186 ? -10.496 8.302 20.037 1.00 96.56 186 MET A CA 1
ATOM 1504 C C . MET A 1 186 ? -10.670 6.780 19.891 1.00 96.56 186 MET A C 1
ATOM 1506 O O . MET A 1 186 ? -11.558 6.196 20.511 1.00 96.56 186 MET A O 1
ATOM 1510 N N . VAL A 1 187 ? -9.832 6.143 19.070 1.00 97.31 187 VAL A N 1
ATOM 1511 C CA . VAL A 1 187 ? -9.919 4.725 18.689 1.00 97.31 187 VAL A CA 1
ATOM 1512 C C . VAL A 1 187 ? -9.802 3.812 19.908 1.00 97.31 187 VAL A C 1
ATOM 1514 O O . VAL A 1 187 ? -10.598 2.888 20.046 1.00 97.31 187 VAL A O 1
ATOM 1517 N N . GLU A 1 188 ? -8.898 4.124 20.836 1.00 96.25 188 GLU A N 1
ATOM 1518 C CA . GLU A 1 188 ? -8.656 3.351 22.064 1.00 96.25 188 GLU A CA 1
ATOM 1519 C C . GLU A 1 188 ? -9.866 3.305 23.021 1.00 96.25 188 GLU A C 1
ATOM 1521 O O . GLU A 1 188 ? -9.922 2.459 23.909 1.00 96.25 188 GLU A O 1
ATOM 1526 N N . ARG A 1 189 ? -10.885 4.158 22.826 1.00 96.75 189 ARG A N 1
ATOM 1527 C CA . ARG A 1 189 ? -12.152 4.102 23.587 1.00 96.75 189 ARG A CA 1
ATOM 1528 C C . ARG A 1 189 ? -13.056 2.938 23.173 1.00 96.75 189 ARG A C 1
ATOM 1530 O O . ARG A 1 189 ? -14.082 2.721 23.818 1.00 96.75 189 ARG A O 1
ATOM 1537 N N . PHE A 1 190 ? -12.737 2.242 22.083 1.00 97.25 190 PHE A N 1
ATOM 1538 C CA . PHE A 1 190 ? -13.549 1.168 21.524 1.00 97.25 190 PHE A CA 1
ATOM 1539 C C . PHE A 1 190 ? -12.864 -0.184 21.695 1.00 97.25 190 PHE A C 1
ATOM 1541 O O . PHE A 1 190 ? -11.834 -0.461 21.085 1.00 97.25 190 PHE A O 1
ATOM 1548 N N . GLU A 1 191 ? -13.483 -1.057 22.487 1.00 91.75 191 GLU A N 1
ATOM 1549 C CA . GLU A 1 191 ? -13.016 -2.430 22.657 1.00 91.75 191 GLU A CA 1
ATOM 1550 C C . GLU A 1 191 ? -13.056 -3.201 21.325 1.00 91.75 191 GLU A C 1
ATOM 1552 O O . GLU A 1 191 ? -14.007 -3.090 20.543 1.00 91.75 191 GLU A O 1
ATOM 1557 N N . GLY A 1 192 ? -12.008 -3.987 21.064 1.00 85.81 192 GLY A N 1
ATOM 1558 C CA . GLY A 1 192 ? -11.888 -4.805 19.855 1.00 85.81 192 GLY A CA 1
ATOM 1559 C C . GLY A 1 192 ? -11.410 -4.058 18.605 1.00 85.81 192 GLY A C 1
ATOM 1560 O O . GLY A 1 192 ? -11.430 -4.640 17.517 1.00 85.81 192 GLY A O 1
ATOM 1561 N N . VAL A 1 193 ? -10.984 -2.795 18.736 1.00 96.88 193 VAL A N 1
ATOM 1562 C CA . VAL A 1 193 ? -10.273 -2.077 17.669 1.00 96.88 193 VAL A CA 1
ATOM 1563 C C . VAL A 1 193 ? -8.768 -2.195 17.887 1.00 96.88 193 VAL A C 1
ATOM 1565 O O . VAL A 1 193 ? -8.251 -1.829 18.939 1.00 96.88 193 VAL A O 1
ATOM 1568 N N . GLU A 1 194 ? -8.059 -2.700 16.884 1.00 96.88 194 GLU A N 1
ATOM 1569 C CA . GLU A 1 194 ? -6.604 -2.845 16.899 1.00 96.88 194 GLU A CA 1
ATOM 1570 C C . GLU A 1 194 ? -5.960 -1.807 15.977 1.00 96.88 194 GLU A C 1
ATOM 1572 O O . GLU A 1 194 ? -6.389 -1.625 14.837 1.00 96.88 194 GLU A O 1
ATOM 1577 N N . ILE A 1 195 ? -4.906 -1.145 16.454 1.00 97.00 195 ILE A N 1
ATOM 1578 C CA . ILE A 1 195 ? -4.095 -0.229 15.646 1.00 97.00 195 ILE A CA 1
ATOM 1579 C C . ILE A 1 195 ? -2.986 -1.042 14.970 1.00 97.00 195 ILE A C 1
ATOM 1581 O O . ILE A 1 195 ? -2.153 -1.640 15.658 1.00 97.00 195 ILE A O 1
ATOM 1585 N N . LEU A 1 196 ? -2.973 -1.067 13.633 1.00 95.88 196 LEU A N 1
ATOM 1586 C CA . LEU A 1 196 ? -2.004 -1.819 12.825 1.00 95.88 196 LEU A CA 1
ATOM 1587 C C . LEU A 1 196 ? -0.566 -1.490 13.225 1.00 95.88 196 LEU A C 1
ATOM 1589 O O . LEU A 1 196 ? 0.260 -2.384 13.393 1.00 95.88 196 LEU A O 1
ATOM 1593 N N . GLU A 1 197 ? -0.269 -0.205 13.369 1.00 93.25 197 GLU A N 1
ATOM 1594 C CA . GLU A 1 197 ? 1.069 0.273 13.686 1.00 93.25 197 GLU A CA 1
ATOM 1595 C C . GLU A 1 197 ? 1.555 -0.260 15.050 1.00 93.25 197 GLU A C 1
ATOM 1597 O O . GLU A 1 197 ? 2.695 -0.705 15.166 1.00 93.25 197 GLU A O 1
ATOM 1602 N N . ASP A 1 198 ? 0.673 -0.351 16.053 1.00 93.81 198 ASP A N 1
ATOM 1603 C CA . ASP A 1 198 ? 1.018 -0.948 17.350 1.00 93.81 198 ASP A CA 1
ATOM 1604 C C . ASP A 1 198 ? 1.237 -2.464 17.239 1.00 93.81 198 ASP A C 1
ATOM 1606 O O . ASP A 1 198 ? 2.090 -3.027 17.926 1.00 93.81 198 ASP A O 1
ATOM 1610 N N . MET A 1 199 ? 0.470 -3.148 16.382 1.00 93.12 199 MET A N 1
ATOM 1611 C CA . MET A 1 199 ? 0.671 -4.576 16.111 1.00 93.12 199 MET A CA 1
ATOM 1612 C C . MET A 1 199 ? 2.033 -4.831 15.457 1.00 93.12 199 MET A C 1
ATOM 1614 O O . MET A 1 199 ? 2.725 -5.771 15.853 1.00 93.12 199 MET A O 1
ATOM 1618 N N . ALA A 1 200 ? 2.432 -3.993 14.496 1.00 91.69 200 ALA A N 1
ATOM 1619 C CA . ALA A 1 200 ? 3.733 -4.085 13.837 1.00 91.69 200 ALA A CA 1
ATOM 1620 C C . ALA A 1 200 ? 4.873 -3.920 14.853 1.00 91.69 200 ALA A C 1
ATOM 1622 O O . ALA A 1 200 ? 5.746 -4.781 14.942 1.00 91.69 200 ALA A O 1
ATOM 1623 N N . VAL A 1 201 ? 4.798 -2.893 15.709 1.00 89.88 201 VAL A N 1
ATOM 1624 C CA . VAL A 1 201 ? 5.787 -2.666 16.778 1.00 89.88 201 VAL A CA 1
ATOM 1625 C C . VAL A 1 201 ? 5.859 -3.853 17.743 1.00 89.88 201 VAL A C 1
ATOM 1627 O O . VAL A 1 201 ? 6.949 -4.332 18.040 1.00 89.88 201 VAL A O 1
ATOM 1630 N N . ARG A 1 202 ? 4.716 -4.372 18.219 1.00 90.81 202 ARG A N 1
ATOM 1631 C CA . ARG A 1 202 ? 4.694 -5.498 19.175 1.00 90.81 202 ARG A CA 1
ATOM 1632 C C . ARG A 1 202 ? 5.257 -6.795 18.606 1.00 90.81 202 ARG A C 1
ATOM 1634 O O . ARG A 1 202 ? 5.812 -7.590 19.356 1.00 90.81 202 ARG A O 1
ATOM 1641 N N . THR A 1 203 ? 5.047 -7.040 17.318 1.00 86.75 203 THR A N 1
ATOM 1642 C CA . THR A 1 203 ? 5.494 -8.277 16.665 1.00 86.75 203 THR A CA 1
ATOM 1643 C C . THR A 1 203 ? 6.932 -8.189 16.164 1.00 86.75 203 THR A C 1
ATOM 1645 O O . THR A 1 203 ? 7.496 -9.219 15.807 1.00 86.75 203 THR A O 1
ATOM 1648 N N . GLY A 1 204 ? 7.521 -6.984 16.123 1.00 81.12 204 GLY A N 1
ATOM 1649 C CA . GLY A 1 204 ? 8.804 -6.737 15.457 1.00 81.12 204 GLY A CA 1
ATOM 1650 C C . GLY A 1 204 ? 8.773 -7.088 13.966 1.00 81.12 204 GLY A C 1
ATOM 1651 O O . GLY A 1 204 ? 9.822 -7.288 13.363 1.00 81.12 204 GLY A O 1
ATOM 1652 N N . GLY A 1 205 ? 7.573 -7.245 13.398 1.00 72.75 205 GLY A N 1
ATOM 1653 C CA . GLY A 1 205 ? 7.366 -7.700 12.033 1.00 72.75 205 GLY A CA 1
ATOM 1654 C C . GLY A 1 205 ? 7.403 -6.549 11.035 1.00 72.75 205 GLY A C 1
ATOM 1655 O O . GLY A 1 205 ? 7.096 -5.404 11.371 1.00 72.75 205 GLY A O 1
ATOM 1656 N N . ASP A 1 206 ? 7.717 -6.880 9.783 1.00 87.75 206 ASP A N 1
ATOM 1657 C CA . ASP A 1 206 ? 7.616 -5.961 8.649 1.00 87.75 206 ASP A CA 1
ATOM 1658 C C . ASP A 1 206 ? 6.181 -5.402 8.569 1.00 87.75 206 ASP A C 1
ATOM 1660 O O . ASP A 1 206 ? 5.205 -6.144 8.398 1.00 87.75 206 ASP A O 1
ATOM 1664 N N . TYR A 1 207 ? 6.060 -4.076 8.702 1.00 91.69 207 TYR A N 1
ATOM 1665 C CA . TYR A 1 207 ? 4.785 -3.356 8.674 1.00 91.69 207 TYR A CA 1
ATOM 1666 C C . TYR A 1 207 ? 3.959 -3.690 7.426 1.00 91.69 207 TYR A C 1
ATOM 1668 O O . TYR A 1 207 ? 2.750 -3.919 7.519 1.00 91.69 207 TYR A O 1
ATOM 1676 N N . ASN A 1 208 ? 4.596 -3.732 6.255 1.00 93.94 208 ASN A N 1
ATOM 1677 C CA . ASN A 1 208 ? 3.924 -3.995 4.991 1.00 93.94 208 ASN A CA 1
ATOM 1678 C C . ASN A 1 208 ? 3.522 -5.465 4.870 1.00 93.94 208 ASN A C 1
ATOM 1680 O O . ASN A 1 208 ? 2.406 -5.742 4.430 1.00 93.94 208 ASN A O 1
ATOM 1684 N N . ALA A 1 209 ? 4.363 -6.401 5.314 1.00 95.00 209 ALA A N 1
ATOM 1685 C CA . ALA A 1 209 ? 4.002 -7.818 5.344 1.00 95.00 209 ALA A CA 1
ATOM 1686 C C . ALA A 1 209 ? 2.800 -8.074 6.270 1.00 95.00 209 ALA A C 1
ATOM 1688 O O . ALA A 1 209 ? 1.830 -8.722 5.867 1.00 95.00 209 ALA A O 1
ATOM 1689 N N . LEU A 1 210 ? 2.811 -7.498 7.478 1.00 95.31 210 LEU A N 1
ATOM 1690 C CA . LEU A 1 210 ? 1.696 -7.594 8.422 1.00 95.31 210 LEU A CA 1
ATOM 1691 C C . LEU A 1 210 ? 0.422 -6.958 7.853 1.00 95.31 210 LEU A C 1
ATOM 1693 O O . LEU A 1 210 ? -0.664 -7.536 7.954 1.00 95.31 210 LEU A O 1
ATOM 1697 N N . LYS A 1 211 ? 0.545 -5.787 7.218 1.00 95.75 211 LYS A N 1
ATOM 1698 C CA . LYS A 1 211 ? -0.574 -5.112 6.556 1.00 95.75 211 LYS A CA 1
ATOM 1699 C C . LYS A 1 211 ? -1.195 -6.000 5.484 1.00 95.75 211 LYS A C 1
ATOM 1701 O O . LYS A 1 211 ? -2.405 -6.203 5.510 1.00 95.75 211 LYS A O 1
ATOM 1706 N N . LEU A 1 212 ? -0.395 -6.561 4.577 1.00 96.94 212 LEU A N 1
ATOM 1707 C CA . LEU A 1 212 ? -0.883 -7.440 3.508 1.00 96.94 212 LEU A CA 1
ATOM 1708 C C . LEU A 1 212 ? -1.561 -8.701 4.068 1.00 96.94 212 LEU A C 1
ATOM 1710 O O . LEU A 1 212 ? -2.616 -9.091 3.568 1.00 96.94 212 LEU A O 1
ATOM 1714 N N . ALA A 1 213 ? -1.032 -9.276 5.150 1.00 96.44 213 ALA A N 1
ATOM 1715 C CA . ALA A 1 213 ? -1.652 -10.405 5.843 1.00 96.44 213 ALA A CA 1
ATOM 1716 C C . ALA A 1 213 ? -3.017 -10.066 6.460 1.00 96.44 213 ALA A C 1
ATOM 1718 O O . ALA A 1 213 ? -3.978 -10.824 6.310 1.00 96.44 213 ALA A O 1
ATOM 1719 N N . LEU A 1 214 ? -3.155 -8.901 7.095 1.00 96.06 214 LEU A N 1
ATOM 1720 C CA . LEU A 1 214 ? -4.442 -8.445 7.633 1.00 96.06 214 LEU A CA 1
ATOM 1721 C C . LEU A 1 214 ? -5.442 -8.116 6.517 1.00 96.06 214 LEU A C 1
ATOM 1723 O O . LEU A 1 214 ? -6.619 -8.472 6.613 1.00 96.06 214 LEU A O 1
ATOM 1727 N N . LEU A 1 215 ? -4.983 -7.497 5.427 1.00 96.94 215 LEU A N 1
ATOM 1728 C CA . LEU A 1 215 ? -5.810 -7.217 4.251 1.00 96.94 215 LEU A CA 1
ATOM 1729 C C . LEU A 1 215 ? -6.291 -8.504 3.558 1.00 96.94 215 LEU A C 1
ATOM 1731 O O . LEU A 1 215 ? -7.430 -8.556 3.087 1.00 96.94 215 LEU A O 1
ATOM 1735 N N . ALA A 1 216 ? -5.482 -9.568 3.559 1.00 96.50 216 ALA A N 1
ATOM 1736 C CA . ALA A 1 216 ? -5.866 -10.880 3.038 1.00 96.50 216 ALA A CA 1
ATOM 1737 C C . ALA A 1 216 ? -6.999 -11.547 3.838 1.00 96.50 216 ALA A C 1
ATOM 1739 O O . ALA A 1 216 ? -7.742 -12.352 3.269 1.00 96.50 216 ALA A O 1
ATOM 1740 N N . GLN A 1 217 ? -7.199 -11.173 5.106 1.00 95.25 217 GLN A N 1
ATOM 1741 C CA . GLN A 1 217 ? -8.362 -11.583 5.908 1.00 95.25 217 GLN A CA 1
ATOM 1742 C C . GLN A 1 217 ? -9.550 -10.610 5.802 1.00 95.25 217 GLN A C 1
ATOM 1744 O O . GLN A 1 217 ? -10.697 -11.001 6.015 1.00 95.25 217 GLN A O 1
ATOM 1749 N N . ALA A 1 218 ? -9.303 -9.343 5.462 1.00 95.44 218 ALA A N 1
ATOM 1750 C CA . ALA A 1 218 ? -10.332 -8.312 5.359 1.00 95.44 218 ALA A CA 1
ATOM 1751 C C . ALA A 1 218 ? -11.199 -8.454 4.106 1.00 95.44 218 ALA A C 1
ATOM 1753 O O . ALA A 1 218 ? -10.734 -8.832 3.032 1.00 95.44 218 ALA A O 1
ATOM 1754 N N . HIS A 1 219 ? -12.480 -8.115 4.235 1.00 91.81 219 HIS A N 1
ATOM 1755 C CA . HIS A 1 219 ? -13.440 -8.100 3.122 1.00 91.81 219 HIS A CA 1
ATOM 1756 C C . HIS A 1 219 ? -14.201 -6.780 3.000 1.00 91.81 219 HIS A C 1
ATOM 1758 O O . HIS A 1 219 ? -14.860 -6.544 1.986 1.00 91.81 219 HIS A O 1
ATOM 1764 N N . LEU A 1 220 ? -14.120 -5.944 4.032 1.00 95.62 220 LEU A N 1
ATOM 1765 C CA . LEU A 1 220 ? -14.706 -4.619 4.073 1.00 95.62 220 LEU A CA 1
ATOM 1766 C C . LEU A 1 220 ? -13.593 -3.617 4.348 1.00 95.62 220 LEU A C 1
ATOM 1768 O O . LEU A 1 220 ? -12.777 -3.812 5.253 1.00 95.62 220 LEU A O 1
ATOM 1772 N N . PHE A 1 221 ? -13.596 -2.542 3.575 1.00 97.25 221 PHE A N 1
ATOM 1773 C CA . PHE A 1 221 ? -12.585 -1.505 3.623 1.00 97.25 221 PHE A CA 1
ATOM 1774 C C . PHE A 1 221 ? -13.260 -0.143 3.713 1.00 97.25 221 PHE A C 1
ATOM 1776 O O . PHE A 1 221 ? -14.198 0.148 2.966 1.00 97.25 221 PHE A O 1
ATOM 1783 N N . VAL A 1 222 ? -12.764 0.706 4.605 1.00 96.75 222 VAL A N 1
ATOM 1784 C CA . VAL A 1 222 ? -13.121 2.125 4.646 1.00 96.75 222 VAL A CA 1
ATOM 1785 C C . VAL A 1 222 ? -11.837 2.917 4.556 1.00 96.75 222 VAL A C 1
ATOM 1787 O O . VAL A 1 222 ? -10.928 2.702 5.354 1.00 96.75 222 VAL A O 1
ATOM 1790 N N . ALA A 1 223 ? -11.749 3.821 3.591 1.00 96.19 223 ALA A N 1
ATOM 1791 C CA . ALA A 1 223 ? -10.564 4.638 3.425 1.00 96.19 223 ALA A CA 1
ATOM 1792 C C . ALA A 1 223 ? -10.884 6.045 2.952 1.00 96.19 223 ALA A C 1
ATOM 1794 O O . ALA A 1 223 ? -11.971 6.332 2.461 1.00 96.19 223 ALA A O 1
ATOM 1795 N N . VAL A 1 224 ? -9.899 6.914 3.092 1.00 95.19 224 VAL A N 1
ATOM 1796 C CA . VAL A 1 224 ? -9.850 8.216 2.428 1.00 95.19 224 VAL A CA 1
ATOM 1797 C C . VAL A 1 224 ? -9.011 8.136 1.157 1.00 95.19 224 VAL A C 1
ATOM 1799 O O . VAL A 1 224 ? -8.255 7.179 0.964 1.00 95.19 224 VAL A O 1
ATOM 1802 N N . GLN A 1 225 ? -9.134 9.131 0.279 1.00 90.75 225 GLN A N 1
ATOM 1803 C CA . GLN A 1 225 ? -8.312 9.210 -0.929 1.00 90.75 225 GLN A CA 1
ATOM 1804 C C . GLN A 1 225 ? -6.812 9.301 -0.586 1.00 90.75 225 GLN A C 1
ATOM 1806 O O . GLN A 1 225 ? -6.381 10.083 0.262 1.00 90.75 225 GLN A O 1
ATOM 1811 N N . GLY A 1 226 ? -6.002 8.486 -1.264 1.00 87.38 226 GLY A N 1
ATOM 1812 C CA . GLY A 1 226 ? -4.545 8.468 -1.133 1.00 87.38 226 GLY A CA 1
ATOM 1813 C C . GLY A 1 226 ? -3.943 7.139 -1.588 1.00 87.38 226 GLY A C 1
ATOM 1814 O O . GLY A 1 226 ? -4.664 6.222 -1.984 1.00 87.38 226 GLY A O 1
ATOM 1815 N N . GLY A 1 227 ? -2.617 7.001 -1.486 1.00 86.50 227 GLY A N 1
ATOM 1816 C CA . GLY A 1 227 ? -1.904 5.797 -1.935 1.00 86.50 227 GLY A CA 1
ATOM 1817 C C . GLY A 1 227 ? -2.404 4.494 -1.296 1.00 86.50 227 GLY A C 1
ATOM 1818 O O . GLY A 1 227 ? -2.525 3.475 -1.971 1.00 86.50 227 GLY A O 1
ATOM 1819 N N . GLY A 1 228 ? -2.789 4.542 -0.016 1.00 89.75 228 GLY A N 1
ATOM 1820 C CA . GLY A 1 228 ? -3.359 3.394 0.692 1.00 89.75 228 GLY A CA 1
ATOM 1821 C C . GLY A 1 228 ? -4.660 2.870 0.074 1.00 89.75 228 GLY A C 1
ATOM 1822 O O . GLY A 1 228 ? -4.867 1.662 0.061 1.00 89.75 228 GLY A O 1
ATOM 1823 N N . ALA A 1 229 ? -5.505 3.736 -0.494 1.00 92.06 229 ALA A N 1
ATOM 1824 C CA . ALA A 1 229 ? -6.770 3.327 -1.110 1.00 92.06 229 ALA A CA 1
ATOM 1825 C C . ALA A 1 229 ? -6.563 2.436 -2.346 1.00 92.06 229 ALA A C 1
ATOM 1827 O O . ALA A 1 229 ? -7.314 1.477 -2.536 1.00 92.06 229 ALA A O 1
ATOM 1828 N N . HIS A 1 230 ? -5.520 2.699 -3.145 1.00 91.38 230 HIS A N 1
ATOM 1829 C CA . HIS A 1 230 ? -5.158 1.849 -4.286 1.00 91.38 230 HIS A CA 1
ATOM 1830 C C . HIS A 1 230 ? -4.804 0.428 -3.842 1.00 91.38 230 HIS A C 1
ATOM 1832 O O . HIS A 1 230 ? -5.226 -0.538 -4.475 1.00 91.38 230 HIS A O 1
ATOM 1838 N N . LEU A 1 231 ? -4.096 0.290 -2.715 1.00 94.38 231 LEU A N 1
ATOM 1839 C CA . LEU A 1 231 ? -3.800 -1.020 -2.145 1.00 94.38 231 LEU A CA 1
ATOM 1840 C C . LEU A 1 231 ? -5.072 -1.748 -1.711 1.00 94.38 231 LEU A C 1
ATOM 1842 O O . LEU A 1 231 ? -5.223 -2.927 -2.008 1.00 94.38 231 LEU A O 1
ATOM 1846 N N . LEU A 1 232 ? -6.007 -1.071 -1.039 1.00 94.88 232 LEU A N 1
ATOM 1847 C CA . LEU A 1 232 ? -7.251 -1.720 -0.606 1.00 94.88 232 LEU A CA 1
ATOM 1848 C C . LEU A 1 232 ? -8.075 -2.220 -1.799 1.00 94.88 232 LEU A C 1
ATOM 1850 O O . LEU A 1 232 ? -8.639 -3.313 -1.743 1.00 94.88 232 LEU A O 1
ATOM 1854 N N . ALA A 1 233 ? -8.090 -1.465 -2.901 1.00 90.25 233 ALA A N 1
ATOM 1855 C CA . ALA A 1 233 ? -8.742 -1.884 -4.138 1.00 90.25 233 ALA A CA 1
ATOM 1856 C C . ALA A 1 233 ? -8.150 -3.189 -4.709 1.00 90.25 233 ALA A C 1
ATOM 1858 O O . ALA A 1 233 ? -8.895 -3.990 -5.274 1.00 90.25 233 ALA A O 1
ATOM 1859 N N . ALA A 1 234 ? -6.855 -3.457 -4.494 1.00 90.25 234 ALA A N 1
ATOM 1860 C CA . ALA A 1 234 ? -6.201 -4.698 -4.918 1.00 90.25 234 ALA A CA 1
ATOM 1861 C C . ALA A 1 234 ? -6.722 -5.951 -4.193 1.00 90.25 234 ALA A C 1
ATOM 1863 O O . ALA A 1 234 ? -6.666 -7.046 -4.746 1.00 90.25 234 ALA A O 1
ATOM 1864 N N . PHE A 1 235 ? -7.246 -5.814 -2.970 1.00 91.88 235 PHE A N 1
ATOM 1865 C CA . PHE A 1 235 ? -7.760 -6.947 -2.191 1.00 91.88 235 PHE A CA 1
ATOM 1866 C C . PHE A 1 235 ? -9.230 -7.278 -2.482 1.00 91.88 235 PHE A C 1
ATOM 1868 O O . PHE A 1 235 ? -9.681 -8.369 -2.116 1.00 91.88 235 PHE A O 1
ATOM 1875 N N . GLY A 1 236 ? -9.956 -6.381 -3.161 1.00 69.69 236 GLY A N 1
ATOM 1876 C CA . GLY A 1 236 ? -11.313 -6.593 -3.673 1.00 69.69 236 GLY A CA 1
ATOM 1877 C C . GLY A 1 236 ? -12.402 -6.859 -2.618 1.00 69.69 236 GLY A C 1
ATOM 1878 O O . GLY A 1 236 ? -12.125 -7.157 -1.459 1.00 69.69 236 GLY A O 1
ATOM 1879 N N . ARG A 1 237 ? -13.666 -6.809 -3.071 1.00 81.19 237 ARG A N 1
ATOM 1880 C CA . ARG A 1 237 ? -14.958 -6.847 -2.341 1.00 81.19 237 ARG A CA 1
ATOM 1881 C C . ARG A 1 237 ? -15.596 -5.479 -2.136 1.00 81.19 237 ARG A C 1
ATOM 1883 O O . ARG A 1 237 ? -16.105 -4.938 -3.110 1.00 81.19 237 ARG A O 1
ATOM 1890 N N . SER A 1 238 ? -15.607 -4.934 -0.924 1.00 92.38 238 SER A N 1
ATOM 1891 C CA . SER A 1 238 ? -16.353 -3.705 -0.640 1.00 92.38 238 SER A CA 1
ATOM 1892 C C . SER A 1 238 ? -15.433 -2.639 -0.072 1.00 92.38 238 SER A C 1
ATOM 1894 O O . SER A 1 238 ? -14.953 -2.767 1.053 1.00 92.38 238 SER A O 1
ATOM 1896 N N . LEU A 1 239 ? -15.217 -1.581 -0.849 1.00 93.81 239 LEU A N 1
ATOM 1897 C CA . LEU A 1 239 ? -14.425 -0.419 -0.467 1.00 93.81 239 LEU A CA 1
ATOM 1898 C C . LEU A 1 239 ? -15.319 0.821 -0.454 1.00 93.81 239 LEU A C 1
ATOM 1900 O O . LEU A 1 239 ? -15.887 1.189 -1.479 1.00 93.81 239 LEU A O 1
ATOM 1904 N N . MET A 1 240 ? -15.426 1.466 0.705 1.00 94.44 240 MET A N 1
ATOM 1905 C CA . MET A 1 240 ? -16.032 2.786 0.845 1.00 94.44 240 MET A CA 1
ATOM 1906 C C . MET A 1 240 ? -14.923 3.837 0.896 1.00 94.44 240 MET A C 1
ATOM 1908 O O . MET A 1 240 ? -14.112 3.832 1.824 1.00 94.44 240 MET A O 1
ATOM 1912 N N . LEU A 1 241 ? -14.902 4.731 -0.094 1.00 92.44 241 LEU A N 1
ATOM 1913 C CA . LEU A 1 241 ? -13.981 5.863 -0.141 1.00 92.44 241 LEU A CA 1
ATOM 1914 C C . LEU A 1 241 ? -14.679 7.141 0.316 1.00 92.44 241 LEU A C 1
ATOM 1916 O O . LEU A 1 241 ? -15.720 7.510 -0.223 1.00 92.44 241 LEU A O 1
ATOM 1920 N N . LEU A 1 242 ? -14.089 7.814 1.300 1.00 89.94 242 LEU A N 1
ATOM 1921 C CA . LEU A 1 242 ? -14.474 9.156 1.713 1.00 89.94 242 LEU A CA 1
ATOM 1922 C C . LEU A 1 242 ? -13.610 10.160 0.945 1.00 89.94 242 LEU A C 1
ATOM 1924 O O . LEU A 1 242 ? -12.381 10.129 1.033 1.00 89.94 242 LEU A O 1
ATOM 1928 N N . LEU A 1 243 ? -14.275 11.026 0.184 1.00 85.00 243 LEU A N 1
ATOM 1929 C CA . LEU A 1 243 ? -13.674 12.116 -0.581 1.00 85.00 243 LEU A CA 1
ATOM 1930 C C . LEU A 1 243 ? -14.095 13.437 0.074 1.00 85.00 243 LEU A C 1
ATOM 1932 O O . LEU A 1 243 ? -15.280 13.600 0.385 1.00 85.00 243 LEU A O 1
ATOM 1936 N N . HIS A 1 244 ? -13.143 14.340 0.307 1.00 72.00 244 HIS A N 1
ATOM 1937 C CA . HIS A 1 244 ? -13.368 15.641 0.938 1.00 72.00 244 HIS A CA 1
ATOM 1938 C C . HIS A 1 244 ? -12.757 16.762 0.106 1.00 72.00 244 HIS A C 1
ATOM 1940 O O . HIS A 1 244 ? -11.629 16.568 -0.394 1.00 72.00 244 HIS A O 1
#

pLDDT: mean 91.56, std 7.17, range [58.28, 98.19]

Solvent-accessible surface area (backbone atoms only — not comparable to full-atom values): 13907 Å² total; per-residue (Å²): 131,58,60,66,59,36,40,52,52,29,52,52,47,30,69,74,67,39,41,49,73,67,76,36,42,72,28,56,38,61,68,27,47,50,11,34,51,46,30,35,52,74,71,59,71,37,76,92,27,32,37,36,38,49,41,57,44,63,59,82,45,68,90,51,57,78,85,32,52,44,70,41,86,69,65,38,46,87,59,61,77,90,76,51,69,57,47,67,65,55,75,91,75,74,53,82,44,92,50,64,32,74,71,65,52,38,76,73,21,49,80,73,48,83,84,70,97,42,59,29,34,39,36,43,45,46,46,29,27,47,95,86,78,40,70,56,38,50,71,51,67,68,56,52,51,55,51,48,76,71,39,54,91,68,31,39,33,37,38,37,40,80,64,79,51,84,83,59,91,54,62,62,54,53,88,58,44,69,47,96,67,75,53,62,73,54,50,73,75,40,76,68,55,42,50,47,63,59,51,24,65,75,66,73,46,60,58,56,49,52,48,45,26,52,47,32,63,28,51,39,37,39,29,26,64,54,42,68,40,49,54,55,60,69,59,49,84,45,73,50,74,50,82,116

Sequence (244 aa):
MDDEALLAGSIERLKASGRIDYRGEFGAEVATFIPYVAWLKREGLLDGRMVVSYRGMRPYYSFLSDDEFAARTEPRAWLPPGERDWPSPETATAVRSRWHVMPDYRAHYRDALPPSPLPVLFVQNKFTVEWGVGPVNFMPLIAIERLLRRVTGRFRVIYSRPGITPPTDDYTPDENTHCAYPDRAMVERFEGVEILEDMAVRTGGDYNALKLALLAQAHLFVAVQGGGAHLLAAFGRSLMLLLH

Radius of gyration: 18.5 Å; Cα contacts (8 Å, |Δi|>4): 403; chains: 1; bounding box: 42×42×52 Å

Secondary structure (DSSP, 8-state):
--HHHHHHHHHHHHHHHSEEE--S-HHHIIIIIHHHHHHHHHTTTTTT-EEEEETT-GGGGTTS-GGGEEEE-SPP----GGG-SS----SSS-PPPTT-----HHHHHTTSSPPPSS-EEEEE---EEETTTEE-S---HHHHHHHHHHHTTTSEEEEE-TTSSPPPTTPPP-S-EE---THHHHHTTSTTEEEHHHHHHHHT--HHHHHHHHHHHEEEEEEESSHHHHHHHHH-SEEEEE--

Foldseek 3Di:
DDQVVLAVQLLVVCVVVLEDEDAADLQCCLQFVLLLVVLCVVVVSNVSGAYEEAFLCCLQVVVDDPSRYDHDQAAHEHDDPVRDSHGGDDPVVPDDDPSRHHDQLLVVLVPVDDADPAAEEEEEFEFKDDPNPGGFFGQDLVNVLVVLVVCAPRHQYEYEYPPPDPDDPRDRHYPIGGDDDCNVVSQVVGPNYHYLVVVCVVVVHSSVSSVSNSLSRHQHYEYTDDSVQSVNVSSDHYYHYDHD

Nearest PDB structures (foldseek):
  8csf-assembly2_B-2  TM=5.308E-01  e=6.098E-02  Raoultella t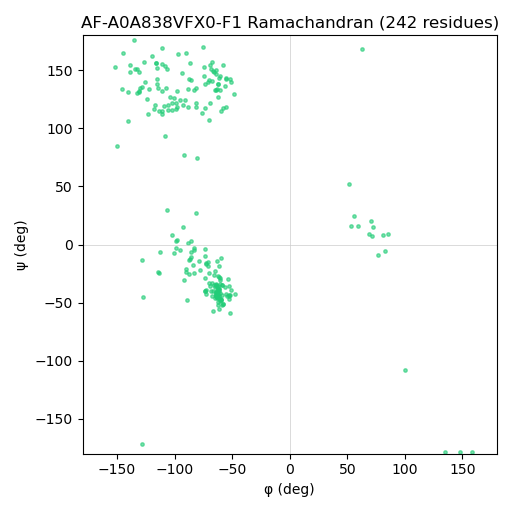errigena
  5fa0-assembly1_B  TM=5.044E-01  e=1.226E-01  Raoultella terrigena
  8csd-assembly2_B-2  TM=4.940E-01  e=1.581E-01  Raoultella terrigena
  3l7m-assembly2_A  TM=3.104E-01  e=4.655E-01  Staphylococcus epidermidis RP62A
  8qye-assembly2_MOLB  TM=2.795E-01  e=1.658E+00  sy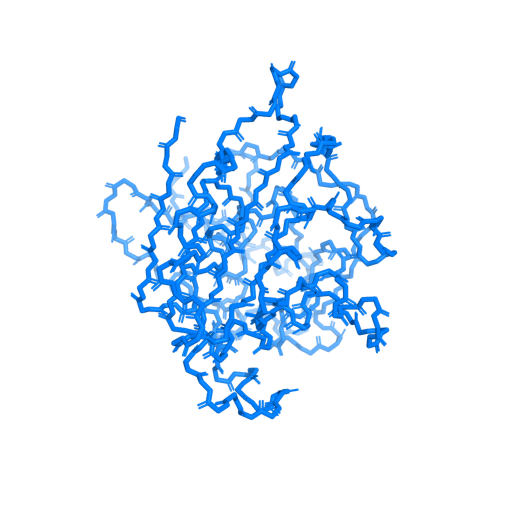nthetic construct